Protein AF-A0A535EBJ2-F1 (afdb_monomer_lite)

Sequence (269 aa):
MTMRRLFMVAVAGLAVVAAAVIACGVVAPGSVPFAPGVAGGIAVRPGAPLPMLQDIDPEDLDPARDIPGVPPVALAPPGGAIVQSNGIRIPKPAMPTGPRRIGIQVGHWMTDQVPAELGKRITFQTGASWDGVDEVDVNMDVAERVKAQLTARGYIVDILPTTVPVGYIATGLDWDALGISRNMLAYFAFNWGRYQHAAAPHTPAAILEMGFLSNDYDRELMVDKADGVATAIVNGIQRFLDEVPRSKIFGEDLVVPQQRGFPSPSPRT

Radius of gyration: 24.17 Å; chains: 1; bounding box: 85×72×62 Å

Foldseek 3Di:
DDDDDDDDDDDDDDDDDDPPPPCPDDDDPDDQPFDPDDVFFTWHAFFAFDDQLADDDPVRDDCVQPPVVDALRQTAANQTWGQGPFFIKRAQDDQDDAAFEAEQEQPQFPQVVEDCLVPDPSVPCNQDDDPNDGSSVLSVVLLVLLCVVVVVVVHHYHYHYLFAAFNDAGDAFDDDPPPADPVNVVRPQPPSSGHRRHYHPLHDDDDDDQDDCVDPVSVCCSPVVSNVSSVVVNVVVVVRPVVDDSCNSRVGIDTRGRDDYDDPPDPDD

Secondary structure (DSSP, 8-state):
----------------------------TT-----PPBTTBEEE-TTSBPPP-SPPPTTT--TTTS-TTS----B--TT-EEEETTEEEEPPPPPPPS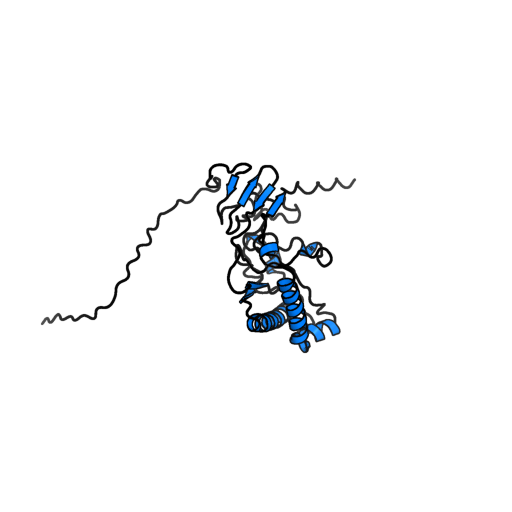SPEEEEEPTTTTGGG--GGG-SGGGG----EETTEEHHHHHHHHHHHHHHHHHHTT-EEEEE-SSPPTTB--------SSS--HHHHT-TTT-TTT-SSSB-TT----------TTSHHHHHHHHTTHHHHHHHHHHHHHHHHHHS-HHHHSSS-EEEEPPP-PPPPPP--

pLDDT: mean 72.11, std 23.24, range [22.05, 98.44]

Structure (mmCIF, N/CA/C/O backbone):
data_AF-A0A535EBJ2-F1
#
_entry.id   AF-A0A535EBJ2-F1
#
loop_
_atom_site.group_PDB
_atom_site.id
_atom_site.type_symbol
_atom_site.label_atom_id
_atom_site.label_alt_id
_atom_site.label_comp_id
_atom_site.label_asym_id
_atom_site.label_entity_id
_atom_site.label_seq_id
_atom_site.pdbx_PDB_ins_code
_atom_site.Cartn_x
_atom_site.Cartn_y
_atom_site.Cartn_z
_atom_site.occupancy
_atom_site.B_iso_or_equiv
_atom_site.auth_seq_id
_atom_site.auth_comp_id
_atom_site.auth_asym_id
_atom_site.auth_atom_id
_atom_site.pdbx_PDB_model_num
ATOM 1 N N . MET A 1 1 ? -63.752 -24.101 -30.985 1.00 37.31 1 MET A N 1
ATOM 2 C CA . MET A 1 1 ? -63.060 -25.387 -30.767 1.00 37.31 1 MET A CA 1
ATOM 3 C C . MET A 1 1 ? -61.632 -25.042 -30.338 1.00 37.31 1 MET A C 1
ATOM 5 O O . MET A 1 1 ? -60.732 -25.018 -31.153 1.00 37.31 1 MET A O 1
ATOM 9 N N . THR A 1 2 ? -61.407 -24.383 -29.201 1.00 37.12 2 THR A N 1
ATOM 10 C CA . THR A 1 2 ? -61.438 -24.904 -27.821 1.00 37.12 2 THR A CA 1
ATOM 11 C C . THR A 1 2 ? -60.650 -26.201 -27.669 1.00 37.12 2 THR A C 1
ATOM 13 O O . THR A 1 2 ? -61.204 -27.271 -27.875 1.00 37.12 2 THR A O 1
ATOM 16 N N . MET A 1 3 ? -59.397 -26.101 -27.226 1.00 34.81 3 MET A N 1
ATOM 17 C CA . MET A 1 3 ? -58.870 -27.027 -26.228 1.00 34.81 3 MET A CA 1
ATOM 18 C C . MET A 1 3 ? -57.734 -26.377 -25.440 1.00 34.81 3 MET A C 1
ATOM 20 O O . MET A 1 3 ? -56.869 -25.688 -25.969 1.00 34.81 3 MET A O 1
ATOM 24 N N . ARG A 1 4 ? -57.841 -26.547 -24.128 1.00 38.28 4 ARG A N 1
ATOM 25 C CA . ARG A 1 4 ? -57.071 -25.940 -23.049 1.00 38.28 4 ARG A CA 1
ATOM 26 C C . ARG A 1 4 ? -56.665 -27.118 -22.149 1.00 38.28 4 ARG A C 1
ATOM 28 O O . ARG A 1 4 ? -57.533 -27.942 -21.874 1.00 38.28 4 ARG A O 1
ATOM 35 N N . ARG A 1 5 ? -55.436 -27.069 -21.606 1.00 35.62 5 ARG A N 1
ATOM 36 C CA . ARG A 1 5 ? -54.890 -27.773 -20.408 1.0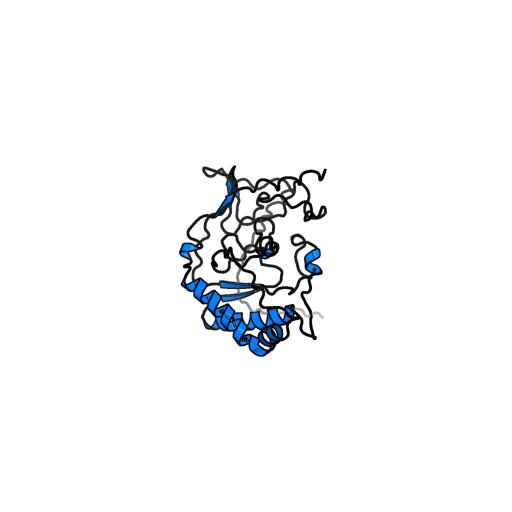0 35.62 5 ARG A CA 1
ATOM 37 C C . ARG A 1 5 ? -54.270 -29.178 -20.572 1.00 35.62 5 ARG A C 1
ATOM 39 O O . ARG A 1 5 ? -54.951 -30.090 -21.014 1.00 35.62 5 ARG A O 1
ATOM 46 N N . LEU A 1 6 ? -53.030 -29.357 -20.082 1.00 34.50 6 LEU A N 1
ATOM 47 C CA . LEU A 1 6 ? -52.595 -29.935 -18.774 1.00 34.50 6 LEU A CA 1
ATOM 48 C C . LEU A 1 6 ? -51.037 -29.854 -18.728 1.00 34.50 6 LEU A C 1
ATOM 50 O O . LEU A 1 6 ? -50.417 -30.193 -19.725 1.00 34.50 6 LEU A O 1
ATOM 54 N N . PHE A 1 7 ? -50.335 -29.181 -17.802 1.00 31.41 7 PHE A N 1
ATOM 55 C CA . PHE A 1 7 ? -49.966 -29.474 -16.394 1.00 31.41 7 PHE A CA 1
ATOM 56 C C . PHE A 1 7 ? -49.240 -30.808 -16.096 1.00 31.41 7 PHE A C 1
ATOM 58 O O . PHE A 1 7 ? -49.891 -31.842 -16.033 1.00 31.41 7 PHE A O 1
ATOM 65 N N . MET A 1 8 ? -47.933 -30.726 -15.775 1.00 27.39 8 MET A N 1
ATOM 66 C CA . MET A 1 8 ? -47.206 -31.444 -14.693 1.00 27.39 8 MET A CA 1
ATOM 67 C C . MET A 1 8 ? -45.753 -30.903 -14.632 1.00 27.39 8 MET A C 1
ATOM 69 O O . MET A 1 8 ? -45.041 -30.976 -15.622 1.00 27.39 8 MET A O 1
ATOM 73 N N . VAL A 1 9 ? -45.386 -30.050 -13.666 1.00 27.72 9 VAL A N 1
ATOM 74 C CA . VAL A 1 9 ? -44.796 -30.330 -12.333 1.00 27.72 9 VAL A CA 1
ATOM 75 C C . VAL A 1 9 ? -43.424 -31.021 -12.386 1.00 27.72 9 VAL A C 1
ATOM 77 O O . VAL A 1 9 ? -43.339 -32.227 -12.579 1.00 27.72 9 VAL A O 1
ATOM 80 N N . ALA A 1 10 ? -42.374 -30.256 -12.071 1.00 29.42 10 ALA A N 1
ATOM 81 C CA . ALA A 1 10 ? -41.184 -30.753 -11.386 1.00 29.42 10 ALA A CA 1
ATOM 82 C C . ALA A 1 10 ? -40.845 -29.787 -10.239 1.00 29.42 10 ALA A C 1
ATOM 84 O O . ALA A 1 10 ? -40.716 -28.578 -10.428 1.00 29.42 10 ALA A O 1
ATOM 85 N N . VAL A 1 11 ? -40.798 -30.362 -9.041 1.00 29.17 11 VAL A N 1
ATOM 86 C CA . VAL A 1 11 ? -40.538 -29.771 -7.727 1.00 29.17 11 VAL A CA 1
ATOM 87 C C . VAL A 1 11 ? -39.069 -30.003 -7.378 1.00 29.17 11 VAL A C 1
ATOM 89 O O . VAL A 1 11 ? -38.619 -31.134 -7.521 1.00 29.17 11 VAL A O 1
ATOM 92 N N . ALA A 1 12 ? -38.373 -28.970 -6.889 1.00 27.52 12 ALA A N 1
ATOM 93 C CA . ALA A 1 12 ? -37.274 -28.991 -5.898 1.00 27.52 12 ALA A CA 1
ATOM 94 C C . ALA A 1 12 ? -36.521 -27.647 -5.995 1.00 27.52 12 ALA A C 1
ATOM 96 O O . ALA A 1 12 ? -36.198 -27.220 -7.091 1.00 27.52 12 ALA A O 1
ATOM 97 N N . GLY A 1 13 ? -36.192 -26.895 -4.951 1.00 25.61 13 GLY A N 1
ATOM 98 C CA . GLY A 1 13 ? -36.335 -27.062 -3.517 1.00 25.61 13 GLY A CA 1
ATOM 99 C C . GLY A 1 13 ? -36.081 -25.706 -2.841 1.00 25.61 13 GLY A C 1
ATOM 100 O O . GLY A 1 13 ? -35.433 -24.817 -3.383 1.00 25.61 13 GLY A O 1
ATOM 101 N N . LEU A 1 14 ? -36.685 -25.575 -1.672 1.00 23.23 14 LEU A N 1
ATOM 102 C CA . LEU A 1 14 ? -36.799 -24.437 -0.768 1.00 23.23 14 LEU A CA 1
ATOM 103 C C . LEU A 1 14 ? -35.454 -23.895 -0.233 1.00 23.23 14 LEU A C 1
ATOM 105 O O . LEU A 1 14 ? -34.644 -24.674 0.254 1.00 23.23 14 LEU A O 1
ATOM 109 N N . ALA A 1 15 ? -35.312 -22.565 -0.162 1.00 23.91 15 ALA A N 1
ATOM 110 C CA . ALA A 1 15 ? -34.772 -21.876 1.018 1.00 23.91 15 ALA A CA 1
ATOM 111 C C . ALA A 1 15 ? -35.240 -20.411 1.038 1.00 23.91 15 ALA A C 1
ATOM 113 O O . ALA A 1 15 ? -34.751 -19.552 0.310 1.00 23.91 15 ALA A O 1
ATOM 114 N N . VAL A 1 16 ? -36.229 -20.149 1.889 1.00 23.89 16 VAL A N 1
ATOM 115 C CA . VAL A 1 16 ? -36.625 -18.814 2.336 1.00 23.89 16 VAL A CA 1
ATOM 116 C C . VAL A 1 16 ? -35.551 -18.301 3.291 1.00 23.89 16 VAL A C 1
ATOM 118 O O . VAL A 1 16 ? -35.319 -18.934 4.316 1.00 23.89 16 VAL A O 1
ATOM 121 N N . VAL A 1 17 ? -34.982 -17.126 3.023 1.00 23.64 17 VAL A N 1
ATOM 122 C CA . VAL A 1 17 ? -34.586 -16.198 4.090 1.00 23.64 17 VAL A CA 1
ATOM 123 C C . VAL A 1 17 ? -35.066 -14.810 3.698 1.00 23.64 17 VAL A C 1
ATOM 125 O O . VAL A 1 17 ? -34.545 -14.165 2.792 1.00 23.64 17 VAL A O 1
ATOM 128 N N . ALA A 1 18 ? -36.109 -14.380 4.400 1.00 24.23 18 ALA A N 1
ATOM 129 C CA . ALA A 1 18 ? -36.529 -13.000 4.468 1.00 24.23 18 ALA A CA 1
ATOM 130 C C . ALA A 1 18 ? -35.399 -12.178 5.105 1.00 24.23 18 ALA A C 1
ATOM 132 O O . ALA A 1 18 ? -35.121 -12.324 6.293 1.00 24.23 18 ALA A O 1
ATOM 133 N N . ALA A 1 19 ? -34.760 -11.304 4.332 1.00 24.19 19 ALA A N 1
ATOM 134 C CA . ALA A 1 19 ? -34.037 -10.182 4.906 1.00 24.19 19 ALA A CA 1
ATOM 135 C C . ALA A 1 19 ? -35.051 -9.052 5.085 1.00 24.19 19 ALA A C 1
ATOM 137 O O . ALA A 1 19 ? -35.431 -8.372 4.132 1.00 24.19 19 ALA A O 1
ATOM 138 N N . ALA A 1 20 ? -35.542 -8.909 6.314 1.00 22.05 20 ALA A N 1
ATOM 139 C CA . ALA A 1 20 ? -36.249 -7.719 6.741 1.00 22.05 20 ALA A CA 1
ATOM 140 C C . ALA A 1 20 ? -35.356 -6.507 6.447 1.00 22.05 20 ALA A C 1
ATOM 142 O O . ALA A 1 20 ? -34.334 -6.301 7.102 1.00 22.05 20 ALA A O 1
ATOM 143 N N . VAL A 1 21 ? -35.742 -5.713 5.449 1.00 24.09 21 VAL A N 1
ATOM 144 C CA . VAL A 1 21 ? -35.230 -4.358 5.272 1.00 24.09 21 VAL A CA 1
ATOM 145 C C . VAL A 1 21 ? -35.794 -3.551 6.434 1.00 24.09 21 VAL A C 1
ATOM 147 O O . VAL A 1 21 ? -36.864 -2.952 6.348 1.00 24.09 21 VAL A O 1
ATOM 150 N N . ILE A 1 22 ? -35.093 -3.579 7.566 1.00 25.58 22 ILE A N 1
ATOM 151 C CA . ILE A 1 22 ? -35.222 -2.517 8.551 1.00 25.58 22 ILE A CA 1
ATOM 152 C C . ILE A 1 22 ? -34.574 -1.313 7.882 1.00 25.58 22 ILE A C 1
ATOM 154 O O . ILE A 1 22 ? -33.351 -1.197 7.822 1.00 25.58 22 ILE A O 1
ATOM 158 N N . ALA A 1 23 ? -35.418 -0.449 7.324 1.00 29.58 23 ALA A N 1
ATOM 159 C CA . ALA A 1 23 ? -35.054 0.911 6.990 1.00 29.58 23 ALA A CA 1
ATOM 160 C C . ALA A 1 23 ? -34.563 1.592 8.278 1.00 29.58 23 ALA A C 1
ATOM 162 O O . ALA A 1 23 ? -35.349 2.142 9.047 1.00 29.58 23 ALA A O 1
ATOM 163 N N . CYS A 1 24 ? -33.263 1.498 8.556 1.00 26.42 24 CYS A N 1
ATOM 164 C CA . CYS A 1 24 ? -32.618 2.345 9.543 1.00 26.42 24 CYS A CA 1
ATOM 165 C C . CYS A 1 24 ? -32.369 3.679 8.840 1.00 26.42 24 CYS A C 1
ATOM 167 O O . CYS A 1 24 ? -31.698 3.727 7.811 1.00 26.42 24 CYS A O 1
ATOM 169 N N . GLY A 1 25 ? -33.047 4.713 9.335 1.00 26.23 25 GLY A N 1
ATOM 170 C CA . GLY A 1 25 ? -33.274 5.970 8.641 1.00 26.23 25 GLY A CA 1
ATOM 171 C C . GLY A 1 25 ? -32.019 6.654 8.113 1.00 26.23 25 GLY A C 1
ATOM 172 O O . GLY A 1 25 ? -30.930 6.549 8.671 1.00 26.23 25 GLY A O 1
ATOM 173 N N . VAL A 1 26 ? -32.234 7.418 7.046 1.00 27.11 26 VAL A N 1
ATOM 174 C CA . VAL A 1 26 ? -31.356 8.502 6.619 1.00 27.11 26 VAL A CA 1
ATOM 175 C C . VAL A 1 26 ? -31.152 9.416 7.829 1.00 27.11 26 VAL A C 1
ATOM 177 O O . VAL A 1 26 ? -32.050 10.166 8.209 1.00 27.11 26 VAL A O 1
ATOM 180 N N . VAL A 1 27 ? -30.000 9.301 8.487 1.00 30.30 27 VAL A N 1
ATOM 181 C CA . VAL A 1 27 ? -29.590 10.259 9.511 1.00 30.30 27 VAL A CA 1
ATOM 182 C C . VAL A 1 27 ? -29.099 11.483 8.754 1.00 30.30 27 VAL A C 1
ATOM 184 O O . VAL A 1 27 ? -28.178 11.394 7.943 1.00 30.30 27 VAL A O 1
ATOM 187 N N . ALA A 1 28 ? -29.767 12.613 8.976 1.00 28.62 28 ALA A N 1
ATOM 188 C CA . ALA A 1 28 ? -29.317 13.913 8.503 1.00 28.62 28 ALA A CA 1
ATOM 189 C C . ALA A 1 28 ? -27.832 14.132 8.868 1.00 28.62 28 ALA A C 1
ATOM 191 O O . ALA A 1 28 ? -27.388 13.651 9.916 1.00 28.62 28 ALA A O 1
ATOM 192 N N . PRO A 1 29 ? -27.052 14.863 8.055 1.00 30.84 29 PRO A N 1
ATOM 193 C CA . PRO A 1 29 ? -25.680 15.191 8.415 1.00 30.84 29 PRO A CA 1
ATOM 194 C C . PRO A 1 29 ? -25.713 16.022 9.704 1.00 30.84 29 PRO A C 1
ATOM 196 O O . PRO A 1 29 ? -26.223 17.140 9.709 1.00 30.84 29 PRO A O 1
ATOM 199 N N . GLY A 1 30 ? -25.249 15.451 10.820 1.00 33.59 30 GLY A N 1
ATOM 200 C CA . GLY A 1 30 ? -25.197 16.173 12.096 1.00 33.59 30 GLY A CA 1
ATOM 201 C C . GLY A 1 30 ? -25.300 15.357 13.385 1.00 33.59 30 GLY A C 1
ATOM 202 O O . GLY A 1 30 ? -25.076 15.929 14.448 1.00 33.59 30 GLY A O 1
ATOM 203 N N . SER A 1 31 ? -25.598 14.054 13.361 1.00 33.25 31 SER A N 1
ATOM 204 C CA . SER A 1 31 ? -25.654 13.269 14.606 1.00 33.25 31 SER A CA 1
ATOM 205 C C . SER A 1 31 ? -24.986 11.901 14.487 1.00 33.25 31 SER A C 1
ATOM 207 O O . SER A 1 31 ? -25.531 10.934 13.963 1.00 33.25 31 SER A O 1
ATOM 209 N N . VAL A 1 32 ? -23.771 11.817 15.030 1.00 40.28 32 VAL A N 1
ATOM 210 C CA . VAL A 1 32 ? -23.078 10.553 15.309 1.00 40.28 32 VAL A CA 1
ATOM 211 C C . VAL A 1 32 ? -23.943 9.750 16.296 1.00 40.28 32 VAL A C 1
ATOM 213 O O . VAL A 1 32 ? -24.282 10.289 17.351 1.00 40.28 32 VAL A O 1
ATOM 216 N N . PRO A 1 33 ? -24.345 8.497 16.014 1.00 37.91 33 PRO A N 1
ATOM 217 C CA . PRO A 1 33 ? -25.128 7.706 16.962 1.00 37.91 33 PRO A CA 1
ATOM 218 C C . PRO A 1 33 ? -24.304 7.414 18.229 1.00 37.91 33 PRO A C 1
ATOM 220 O O . PRO A 1 33 ? -23.363 6.622 18.206 1.00 37.91 33 PRO A O 1
ATOM 223 N N . PHE A 1 34 ? -24.658 8.083 19.329 1.00 41.44 34 PHE A N 1
ATOM 224 C CA . PHE A 1 34 ? -23.972 8.048 20.623 1.00 41.44 34 PHE A CA 1
ATOM 225 C C . PHE A 1 34 ? -24.125 6.692 21.339 1.00 41.44 34 PHE A C 1
ATOM 227 O O . PHE A 1 34 ? -25.228 6.161 21.467 1.00 41.44 34 PHE A O 1
ATOM 234 N N . ALA A 1 35 ? -23.021 6.153 21.862 1.00 43.50 35 ALA A N 1
ATOM 235 C CA . ALA A 1 35 ? -23.002 5.066 22.845 1.00 43.50 35 ALA A CA 1
ATOM 236 C C . ALA A 1 35 ? -22.611 5.623 24.234 1.00 43.50 35 ALA A C 1
ATOM 238 O O . ALA A 1 35 ? -21.897 6.629 24.291 1.00 43.50 35 ALA A O 1
ATOM 239 N N . PRO A 1 36 ? -23.066 5.019 25.353 1.00 41.53 36 PRO A N 1
ATOM 240 C CA . PRO A 1 36 ? -22.747 5.510 26.693 1.00 41.53 36 PRO A CA 1
ATOM 241 C C . PRO A 1 36 ? -21.233 5.495 26.946 1.00 41.53 36 PRO A C 1
ATOM 243 O O . PRO A 1 36 ? -20.531 4.582 26.511 1.00 41.53 36 PRO A O 1
ATOM 246 N N . GLY A 1 37 ? -20.744 6.542 27.618 1.00 42.19 37 GLY A N 1
ATOM 247 C CA . GLY A 1 37 ? -19.320 6.796 27.836 1.00 42.19 37 GLY A CA 1
ATOM 248 C C . GLY A 1 37 ? -18.616 5.631 28.527 1.00 42.19 37 GLY A C 1
ATOM 249 O O . GLY A 1 37 ? -19.024 5.186 29.599 1.00 42.19 37 GLY A O 1
ATOM 250 N N . VAL A 1 38 ? -17.538 5.157 27.909 1.00 50.44 38 VAL A N 1
ATOM 251 C CA . VAL A 1 38 ? -16.576 4.252 28.542 1.00 50.44 38 VAL A CA 1
ATOM 252 C C . VAL A 1 38 ? -15.695 5.129 29.433 1.00 50.44 38 VAL A C 1
ATOM 254 O O . VAL A 1 38 ? -15.414 6.273 29.071 1.00 50.44 38 VAL A O 1
ATOM 257 N N . ALA A 1 39 ? -15.271 4.654 30.606 1.00 47.44 39 ALA A N 1
ATOM 258 C CA . ALA A 1 39 ? -14.386 5.432 31.473 1.00 47.44 39 ALA A CA 1
ATOM 259 C C . ALA A 1 39 ? -13.178 5.965 30.667 1.00 47.44 39 ALA A C 1
ATOM 261 O O . ALA A 1 39 ? -12.358 5.189 30.184 1.00 47.44 39 ALA A O 1
ATOM 262 N N . GLY A 1 40 ? -13.110 7.290 30.481 1.00 65.69 40 GLY A N 1
ATOM 263 C CA . GLY A 1 40 ? -12.047 7.964 29.730 1.00 65.69 40 GLY A CA 1
ATOM 264 C C . GLY A 1 40 ? -12.349 8.361 28.275 1.00 65.69 40 GLY A C 1
ATOM 265 O O . GLY A 1 40 ? -11.435 8.879 27.638 1.00 65.69 40 GLY A O 1
ATOM 266 N N . GLY A 1 41 ? -13.558 8.173 27.725 1.00 78.50 41 GLY A N 1
ATOM 267 C CA . GLY A 1 41 ? -13.885 8.658 26.372 1.00 78.50 41 GLY A CA 1
ATOM 268 C C . GLY A 1 41 ? -15.245 8.227 25.799 1.00 78.50 41 GLY A C 1
ATOM 269 O O . GLY A 1 41 ? -16.030 7.526 26.436 1.00 78.50 41 GLY A O 1
ATOM 270 N N . ILE A 1 42 ? -15.527 8.655 24.567 1.00 84.00 42 ILE A N 1
ATOM 271 C CA . ILE A 1 42 ? -16.739 8.341 23.798 1.00 84.00 42 ILE A CA 1
ATOM 272 C C . ILE A 1 42 ? -16.433 7.201 22.823 1.00 84.00 42 ILE A C 1
ATOM 274 O O . ILE A 1 42 ? -15.542 7.324 21.984 1.00 84.00 42 ILE A O 1
ATOM 278 N N . ALA A 1 43 ? -17.181 6.100 22.908 1.00 88.06 43 ALA A N 1
ATOM 279 C CA . ALA A 1 43 ? -17.034 4.980 21.982 1.00 88.06 43 ALA A CA 1
ATOM 280 C C . ALA A 1 43 ? -17.651 5.297 20.610 1.00 88.06 43 ALA A C 1
ATOM 282 O O . ALA A 1 43 ? -18.809 5.706 20.513 1.00 88.06 43 ALA A O 1
ATOM 283 N N . VAL A 1 44 ? -16.887 5.039 19.551 1.00 86.88 44 VAL A N 1
ATOM 284 C CA . VAL A 1 44 ? -17.288 5.157 18.148 1.00 86.88 44 VAL A CA 1
ATOM 285 C C . VAL A 1 44 ? -17.332 3.757 17.548 1.00 86.88 44 VAL A C 1
ATOM 287 O O . VAL A 1 44 ? -16.373 2.986 17.639 1.00 86.88 44 VAL A O 1
ATOM 290 N N . ARG A 1 45 ? -18.477 3.405 16.962 1.00 88.75 45 ARG A N 1
ATOM 291 C CA . ARG A 1 45 ? -18.696 2.078 16.373 1.00 88.75 45 ARG A CA 1
ATOM 292 C C . ARG A 1 45 ? -17.843 1.895 15.111 1.00 88.75 45 ARG A C 1
ATOM 294 O O . ARG A 1 45 ? -17.607 2.885 14.423 1.00 88.75 45 ARG A O 1
ATOM 301 N N . PRO A 1 46 ? -17.435 0.660 14.767 1.00 87.00 46 PRO A N 1
ATOM 302 C CA . PRO A 1 46 ? -16.754 0.377 13.504 1.00 87.00 46 PRO A CA 1
ATOM 303 C C . PRO A 1 46 ? -17.494 0.982 12.306 1.00 87.00 46 PRO A C 1
ATOM 305 O O . PRO A 1 46 ? -18.722 0.904 12.236 1.00 87.00 46 PRO A O 1
ATOM 308 N N . GLY A 1 47 ? -16.758 1.597 11.382 1.00 83.38 47 GLY A N 1
ATOM 309 C CA . GLY A 1 47 ? -17.315 2.234 10.189 1.00 83.38 47 GLY A CA 1
ATOM 310 C C . GLY A 1 47 ? -18.045 3.558 10.437 1.00 83.38 47 GLY A C 1
ATOM 311 O O . GLY A 1 47 ? -18.510 4.164 9.477 1.00 83.38 47 GLY A O 1
ATOM 312 N N . ALA A 1 48 ? -18.168 4.028 11.684 1.00 85.69 48 ALA A N 1
ATOM 313 C CA . ALA A 1 48 ? -18.711 5.355 11.961 1.00 85.69 48 ALA A CA 1
ATOM 314 C C . ALA A 1 48 ? -17.631 6.438 11.768 1.00 85.69 48 ALA A C 1
ATOM 316 O O . ALA A 1 48 ? -16.452 6.159 12.004 1.00 85.69 48 ALA A O 1
ATOM 317 N N . PRO A 1 49 ? -18.009 7.666 11.370 1.00 82.38 49 PRO A N 1
ATOM 318 C CA . PRO A 1 49 ? -17.063 8.763 11.199 1.00 82.38 49 PRO A CA 1
ATOM 319 C C . PRO A 1 49 ? -16.255 9.052 12.466 1.00 82.38 49 PRO A C 1
ATOM 321 O O . PRO A 1 49 ? -16.809 9.116 13.568 1.00 82.38 49 PRO A O 1
ATOM 324 N N . LEU A 1 50 ? -14.954 9.267 12.297 1.00 77.81 50 LEU A N 1
ATOM 325 C CA . LEU A 1 50 ? -14.071 9.802 13.324 1.00 77.81 50 LEU A CA 1
ATOM 326 C C . LEU A 1 50 ? -14.028 11.332 13.238 1.00 77.81 50 LEU A C 1
ATOM 328 O O . LEU A 1 50 ? -14.147 11.897 12.148 1.00 77.81 50 LEU A O 1
ATOM 332 N N . PRO A 1 51 ? -13.842 12.028 14.374 1.00 71.38 51 PRO A N 1
ATOM 333 C CA . PRO A 1 51 ? -13.506 13.441 14.333 1.00 71.38 51 PRO A CA 1
ATOM 334 C C . PRO A 1 51 ? -12.146 13.624 13.655 1.00 71.38 51 PRO A C 1
ATOM 336 O O . PRO A 1 51 ? -11.265 12.769 13.774 1.00 71.38 51 PRO A O 1
ATOM 339 N N . MET A 1 52 ? -11.976 14.753 12.968 1.00 64.88 52 MET A N 1
ATOM 340 C CA . MET A 1 52 ? -10.728 15.078 12.282 1.00 64.88 52 MET A CA 1
ATOM 341 C C . MET A 1 52 ? -9.570 15.080 13.291 1.00 64.88 52 MET A C 1
ATOM 343 O O . MET A 1 52 ? -9.601 15.803 14.287 1.00 64.88 52 MET A O 1
ATOM 347 N N . LEU A 1 53 ? -8.585 14.212 13.059 1.00 60.03 53 LEU A N 1
ATOM 348 C CA . LEU A 1 53 ? -7.420 14.035 13.934 1.00 60.03 53 LEU A CA 1
ATOM 349 C C . LEU A 1 53 ? -6.282 15.014 13.626 1.00 60.03 53 LEU A C 1
ATOM 351 O O . LEU A 1 53 ? -5.416 15.231 14.476 1.00 60.03 53 LEU A O 1
ATOM 355 N N . GLN A 1 54 ? -6.278 15.557 12.408 1.00 60.38 54 GLN A N 1
ATOM 356 C CA . GLN A 1 54 ? -5.231 16.410 11.860 1.00 60.38 54 GLN A CA 1
ATOM 357 C C . GLN A 1 54 ? -5.875 17.635 11.217 1.00 60.38 54 GLN A C 1
ATOM 359 O O . GLN A 1 54 ? -6.798 17.488 10.414 1.00 60.38 54 GLN A O 1
ATOM 364 N N . ASP A 1 55 ? -5.377 18.826 11.545 1.00 55.66 55 ASP A N 1
ATOM 365 C CA . ASP A 1 55 ? -5.688 20.016 10.758 1.00 55.66 55 ASP A CA 1
ATOM 366 C C . ASP A 1 55 ? -5.119 19.836 9.347 1.00 55.66 55 ASP A C 1
ATOM 368 O O . ASP A 1 55 ? -4.001 19.346 9.166 1.00 55.66 55 ASP A O 1
ATOM 372 N N . ILE A 1 56 ? -5.912 20.189 8.341 1.00 59.06 56 ILE A N 1
ATOM 373 C CA . ILE A 1 56 ? -5.495 20.091 6.945 1.00 59.06 56 ILE A CA 1
ATOM 374 C C . ILE A 1 56 ? -4.549 21.260 6.665 1.00 59.06 56 ILE A C 1
ATOM 376 O O . ILE A 1 56 ? -4.872 22.400 7.008 1.00 59.06 56 ILE A O 1
ATOM 380 N N . ASP A 1 57 ? -3.390 20.980 6.060 1.00 55.22 57 ASP A N 1
ATOM 381 C CA . ASP A 1 57 ? -2.507 22.034 5.555 1.00 55.22 57 ASP A CA 1
ATOM 382 C C . ASP A 1 57 ? -3.326 22.956 4.632 1.00 55.22 57 ASP A C 1
ATOM 384 O O . ASP A 1 57 ? -3.989 22.450 3.722 1.00 55.22 57 ASP A O 1
ATOM 388 N N . PRO A 1 58 ? -3.331 24.283 4.846 1.00 57.47 58 PRO A N 1
ATOM 389 C CA . PRO A 1 58 ? -4.041 25.210 3.977 1.00 57.47 58 PRO A CA 1
ATOM 390 C C . PRO A 1 58 ? -3.720 25.063 2.484 1.00 57.47 58 PRO A C 1
ATOM 392 O O . PRO A 1 58 ? -4.577 25.376 1.660 1.00 57.47 58 PRO A O 1
ATOM 395 N N . GLU A 1 59 ? -2.525 24.583 2.128 1.00 54.94 59 GLU A N 1
ATOM 396 C CA . GLU A 1 59 ? -2.121 24.319 0.739 1.00 54.94 59 GLU A CA 1
ATOM 397 C C . GLU A 1 59 ? -2.758 23.039 0.159 1.00 54.94 59 GLU A C 1
ATOM 399 O O . GLU A 1 59 ? -2.942 22.937 -1.054 1.00 54.94 59 GLU A O 1
ATOM 404 N N . ASP A 1 60 ? -3.164 22.102 1.022 1.00 54.09 60 ASP A N 1
ATOM 405 C CA . ASP A 1 60 ? -3.838 20.842 0.678 1.00 54.09 60 ASP A CA 1
ATOM 406 C C . ASP A 1 60 ? -5.369 20.900 0.843 1.00 54.09 60 ASP A C 1
ATOM 408 O O . ASP A 1 60 ? -6.052 19.896 0.587 1.00 54.09 60 ASP A O 1
ATOM 412 N N . LEU A 1 61 ? -5.909 22.036 1.305 1.00 60.59 61 LEU A N 1
ATOM 413 C CA . LEU A 1 61 ? -7.347 22.277 1.411 1.00 60.59 61 LEU A CA 1
ATOM 414 C C . LEU A 1 61 ? -7.953 22.400 0.011 1.00 60.59 61 LEU A C 1
ATOM 416 O O . LEU A 1 61 ? -7.693 23.357 -0.716 1.00 60.59 61 LEU A O 1
ATOM 420 N N . ASP A 1 62 ? -8.835 21.469 -0.338 1.00 60.84 62 ASP A N 1
ATOM 421 C CA . ASP A 1 62 ? -9.742 21.620 -1.474 1.00 60.84 62 ASP A CA 1
ATOM 422 C C . ASP A 1 62 ? -11.106 22.094 -0.944 1.00 60.84 62 ASP A C 1
ATOM 424 O O . ASP A 1 62 ? -11.827 21.290 -0.358 1.00 60.84 62 ASP A O 1
ATOM 428 N N . PRO A 1 63 ? -11.522 23.357 -1.151 1.00 60.06 63 PRO A N 1
ATOM 429 C CA . PRO A 1 63 ? -12.781 23.885 -0.613 1.00 60.06 63 PRO A CA 1
ATOM 430 C C . PRO A 1 63 ? -14.040 23.142 -1.089 1.00 60.06 63 PRO A C 1
ATOM 432 O O . PRO A 1 63 ? -15.101 23.289 -0.483 1.00 60.06 63 PRO A O 1
ATOM 435 N N . ALA A 1 64 ? -13.949 22.365 -2.175 1.00 55.72 64 ALA A N 1
ATOM 436 C CA . ALA A 1 64 ? -15.042 21.533 -2.673 1.00 55.72 64 ALA A CA 1
ATOM 437 C C . ALA A 1 64 ? -15.135 20.163 -1.970 1.00 55.72 64 ALA A C 1
ATOM 439 O O . ALA A 1 64 ? -16.162 19.495 -2.088 1.00 55.72 64 ALA A O 1
ATOM 440 N N . ARG A 1 65 ? -14.082 19.745 -1.254 1.00 57.44 65 ARG A N 1
ATOM 441 C CA . ARG A 1 65 ? -13.954 18.451 -0.558 1.00 57.44 65 ARG A CA 1
ATOM 442 C C . ARG A 1 65 ? -13.825 18.619 0.959 1.00 57.44 65 ARG A C 1
ATOM 444 O O . ARG A 1 65 ? -14.487 17.922 1.719 1.00 57.44 65 ARG A O 1
ATOM 451 N N . ASP A 1 66 ? -12.985 19.552 1.379 1.00 61.19 66 ASP A N 1
ATOM 452 C CA . ASP A 1 66 ? -12.549 19.815 2.746 1.00 61.19 66 ASP A CA 1
ATOM 453 C C . ASP A 1 66 ? -13.362 20.987 3.326 1.00 61.19 66 ASP A C 1
ATOM 455 O O . ASP A 1 66 ? -12.847 22.075 3.592 1.00 61.19 66 ASP A O 1
ATOM 459 N N . ILE A 1 67 ? -14.680 20.791 3.453 1.00 54.72 67 ILE A N 1
ATOM 460 C CA . ILE A 1 67 ? -15.601 21.826 3.943 1.00 54.72 67 ILE A CA 1
ATOM 461 C C . ILE A 1 67 ? -15.318 22.072 5.437 1.00 54.72 67 ILE A C 1
ATOM 463 O O . ILE A 1 67 ? -15.425 21.138 6.232 1.00 54.72 67 ILE A O 1
ATOM 467 N N . PRO A 1 68 ? -15.027 23.313 5.875 1.00 43.97 68 PRO A N 1
ATOM 468 C CA . PRO A 1 68 ? -14.836 23.619 7.291 1.00 43.97 68 PRO A CA 1
ATOM 469 C C . PRO A 1 68 ? -16.037 23.162 8.136 1.00 43.97 68 PRO A C 1
ATOM 471 O O . PRO A 1 68 ? -17.161 23.617 7.931 1.00 43.97 68 PRO A O 1
ATOM 474 N N . GLY A 1 69 ? -15.807 22.241 9.077 1.00 46.06 69 GLY A N 1
ATOM 475 C CA . GLY A 1 69 ? -16.860 21.628 9.901 1.00 46.06 69 GLY A CA 1
ATOM 476 C C . GLY A 1 69 ? -17.439 20.307 9.366 1.00 46.06 69 GLY A C 1
ATOM 477 O O . GLY A 1 69 ? -18.215 19.669 10.075 1.00 46.06 69 GLY A O 1
ATOM 478 N N . VAL A 1 70 ? -17.030 19.857 8.175 1.00 47.19 70 VAL A N 1
ATOM 479 C CA . VAL A 1 70 ? -17.286 18.511 7.637 1.00 47.19 70 VAL A CA 1
ATOM 480 C C . VAL A 1 70 ? -15.926 17.832 7.423 1.00 47.19 70 VAL A C 1
ATOM 482 O O . VAL A 1 70 ? -15.213 18.175 6.483 1.00 47.19 70 VAL A O 1
ATOM 485 N N . PRO A 1 71 ? -15.515 16.906 8.305 1.00 48.75 71 PRO A N 1
ATOM 486 C CA . PRO A 1 71 ? -14.216 16.256 8.185 1.00 48.75 71 PRO A CA 1
ATOM 487 C C . PRO A 1 71 ? -14.110 15.439 6.890 1.00 48.75 71 PRO A C 1
ATOM 489 O O . PRO A 1 71 ? -15.126 14.891 6.445 1.00 48.75 71 PRO A O 1
ATOM 492 N N . PRO A 1 72 ? -12.897 15.233 6.342 1.00 59.09 72 PRO A N 1
ATOM 493 C CA . PRO A 1 72 ? -12.663 14.077 5.494 1.00 59.09 72 PRO A CA 1
ATOM 494 C C . PRO A 1 72 ? -13.053 12.855 6.339 1.00 59.09 72 PRO A C 1
ATOM 496 O O . PRO A 1 72 ? -12.680 12.746 7.509 1.00 59.09 72 PRO A O 1
ATOM 499 N N . VAL A 1 73 ? -13.964 12.029 5.819 1.00 67.56 73 VAL A N 1
ATOM 500 C CA . VAL A 1 73 ? -14.759 11.117 6.655 1.00 67.56 73 VAL A CA 1
ATOM 501 C C . VAL A 1 73 ? -13.947 9.862 6.975 1.00 67.56 73 VAL A C 1
ATOM 503 O O . VAL A 1 73 ? -14.340 8.768 6.589 1.00 67.56 73 VAL A O 1
ATOM 506 N N . ALA A 1 74 ? -12.805 10.001 7.654 1.00 78.38 74 ALA A N 1
ATOM 507 C CA . ALA A 1 74 ? -12.090 8.884 8.256 1.00 78.38 74 ALA A CA 1
ATOM 508 C C . ALA A 1 74 ? -13.082 8.034 9.053 1.00 78.38 74 ALA A C 1
ATOM 510 O O . ALA A 1 74 ? -13.927 8.560 9.783 1.00 78.38 74 ALA A O 1
ATOM 511 N N . LEU A 1 75 ? -13.011 6.717 8.890 1.00 84.50 75 LEU A N 1
ATOM 512 C CA . LEU A 1 75 ? -13.932 5.799 9.546 1.00 84.50 75 LEU A CA 1
ATOM 513 C C . LEU A 1 75 ? -13.223 5.082 10.681 1.00 84.50 75 LEU A C 1
ATOM 515 O O . LEU A 1 75 ? -12.051 4.721 10.579 1.00 84.50 75 LEU A O 1
ATOM 519 N N . ALA A 1 76 ? -13.957 4.834 11.761 1.00 86.25 76 ALA A N 1
ATOM 520 C CA . ALA A 1 76 ? -13.468 3.984 12.825 1.00 86.25 76 ALA A CA 1
ATOM 521 C C . ALA A 1 76 ? -13.129 2.601 12.237 1.00 86.25 76 ALA A C 1
ATOM 523 O O . ALA A 1 76 ? -13.949 2.036 11.501 1.00 86.25 76 ALA A O 1
ATOM 524 N N . PRO A 1 77 ? -11.948 2.041 12.545 1.00 84.38 77 PRO A N 1
ATOM 525 C CA . PRO A 1 77 ? -11.517 0.760 11.992 1.00 84.38 77 PRO A CA 1
ATOM 526 C C . PRO A 1 77 ? -12.435 -0.387 12.455 1.00 84.38 77 PRO A C 1
ATOM 528 O O . PRO A 1 77 ? -13.300 -0.179 13.310 1.00 84.38 77 PRO A O 1
ATOM 531 N N . PRO A 1 78 ? -12.253 -1.627 11.958 1.00 80.44 78 PRO A N 1
ATOM 532 C CA . PRO A 1 78 ? -13.095 -2.768 12.335 1.00 80.44 78 PRO A CA 1
ATOM 533 C C . PRO A 1 78 ? -13.224 -3.024 13.852 1.00 80.44 78 PRO A C 1
ATOM 535 O O . PRO A 1 78 ? -14.223 -3.587 14.289 1.00 80.44 78 PRO A O 1
ATOM 538 N N . GLY A 1 79 ? -12.248 -2.585 14.660 1.00 80.88 79 GLY A N 1
ATOM 539 C CA . GLY A 1 79 ? -12.282 -2.640 16.131 1.00 80.88 79 GLY A CA 1
ATOM 540 C C . GLY A 1 79 ? -12.998 -1.469 16.823 1.00 80.88 79 GLY A C 1
ATOM 541 O O . GLY A 1 79 ? -13.102 -1.453 18.047 1.00 80.88 79 GLY A O 1
ATOM 542 N N . GLY A 1 80 ? -13.500 -0.493 16.066 1.00 88.44 80 GLY A N 1
ATOM 543 C CA . GLY A 1 80 ? -14.052 0.757 16.580 1.00 88.44 80 GLY A CA 1
ATOM 544 C C . GLY A 1 80 ? -12.964 1.730 17.035 1.00 88.44 80 GLY A C 1
ATOM 545 O O . GLY A 1 80 ? -11.780 1.556 16.749 1.00 88.44 80 GLY A O 1
ATOM 546 N N . ALA A 1 81 ? -13.377 2.778 17.740 1.00 89.81 81 ALA A N 1
ATOM 547 C CA . ALA A 1 81 ? -12.474 3.752 18.343 1.00 89.81 81 ALA A CA 1
ATOM 548 C C . ALA A 1 81 ? -13.050 4.301 19.652 1.00 89.81 81 ALA A C 1
ATOM 550 O O . ALA A 1 81 ? -14.248 4.201 19.916 1.00 89.81 81 ALA A O 1
ATOM 551 N N . ILE A 1 82 ? -12.198 4.913 20.468 1.00 89.50 82 ILE A N 1
ATOM 552 C CA . ILE A 1 82 ? -12.584 5.644 21.673 1.00 89.50 82 ILE A CA 1
ATOM 553 C C . ILE A 1 82 ? -12.015 7.056 21.550 1.00 89.50 82 ILE A C 1
ATOM 555 O O . ILE A 1 82 ? -10.803 7.256 21.604 1.00 89.50 82 ILE A O 1
ATOM 559 N N . VAL A 1 83 ? -12.889 8.043 21.379 1.00 85.31 83 VAL A N 1
ATOM 560 C CA . VAL A 1 83 ? -12.517 9.460 21.322 1.00 85.31 83 VAL A CA 1
ATOM 561 C C . VAL A 1 83 ? -12.350 9.976 22.746 1.00 85.31 83 VAL A C 1
ATOM 563 O O . VAL A 1 83 ? -13.275 9.916 23.554 1.00 85.31 83 VAL A O 1
ATOM 566 N N . GLN A 1 84 ? -11.165 10.476 23.063 1.00 83.25 84 GLN A N 1
ATOM 567 C CA . GLN A 1 84 ? -10.791 10.999 24.374 1.00 83.25 84 GLN A CA 1
ATOM 568 C C . GLN A 1 84 ? -10.500 12.502 24.264 1.00 83.25 84 GLN A C 1
ATOM 570 O O . GLN A 1 84 ? -10.338 13.044 23.173 1.00 83.25 84 GLN A O 1
ATOM 575 N N . SER A 1 85 ? -10.408 13.198 25.398 1.00 75.56 85 SER A N 1
ATOM 576 C CA . SER A 1 85 ? -10.134 14.645 25.415 1.00 75.56 85 SER A CA 1
ATOM 577 C C . SER A 1 85 ? -8.758 15.027 24.854 1.00 75.56 85 SER A C 1
ATOM 579 O O . SER A 1 85 ? -8.547 16.179 24.489 1.00 75.56 85 SER A O 1
ATOM 581 N N . ASN A 1 86 ? -7.819 14.082 24.791 1.00 74.25 86 ASN A N 1
ATOM 582 C CA . ASN A 1 86 ? -6.442 14.286 24.343 1.00 74.25 86 ASN A CA 1
ATOM 583 C C . ASN A 1 86 ? -6.085 13.520 23.056 1.00 74.25 86 ASN A C 1
ATOM 585 O O . ASN A 1 86 ? -4.918 13.520 22.663 1.00 74.25 86 ASN A O 1
ATOM 589 N N . GLY A 1 87 ? -7.045 12.867 22.397 1.00 80.12 87 GLY A N 1
ATOM 590 C CA . GLY A 1 87 ? -6.765 12.058 21.213 1.00 80.12 87 GLY A CA 1
ATOM 591 C C . GLY A 1 87 ? -7.810 10.990 20.928 1.00 80.12 87 GLY A C 1
ATOM 592 O O . GLY A 1 87 ? -8.893 10.977 21.508 1.00 80.12 87 GLY A O 1
ATOM 593 N N . ILE A 1 88 ? -7.469 10.068 20.035 1.00 85.94 88 ILE A N 1
ATOM 594 C CA . ILE A 1 88 ? -8.270 8.884 19.735 1.00 85.94 88 ILE A CA 1
ATOM 595 C C . ILE A 1 88 ? -7.471 7.647 20.122 1.00 85.94 88 ILE A C 1
ATOM 597 O O . ILE A 1 88 ? -6.329 7.460 19.706 1.00 85.94 88 ILE A O 1
ATOM 601 N N . ARG A 1 89 ? -8.094 6.780 20.911 1.00 89.31 89 ARG A N 1
ATOM 602 C CA . ARG A 1 89 ? -7.602 5.437 21.185 1.00 89.31 89 ARG A CA 1
ATOM 603 C C . ARG A 1 89 ? -8.244 4.468 20.202 1.00 89.31 89 ARG A C 1
ATOM 605 O O . ARG A 1 89 ? -9.469 4.387 20.125 1.00 89.31 89 ARG A O 1
ATOM 612 N N . ILE A 1 90 ? -7.425 3.717 19.482 1.00 89.06 90 ILE A N 1
ATOM 613 C CA . ILE A 1 90 ? -7.855 2.613 18.631 1.00 89.06 90 ILE A CA 1
ATOM 614 C C . ILE A 1 90 ? -7.631 1.317 19.412 1.00 89.06 90 ILE A C 1
ATOM 616 O O . ILE A 1 90 ? -6.473 0.971 19.670 1.00 89.06 90 ILE A O 1
ATOM 620 N N . PRO A 1 91 ? -8.704 0.609 19.808 1.00 88.38 91 PRO A N 1
ATOM 621 C CA . PRO A 1 91 ? -8.582 -0.679 20.469 1.00 88.38 91 PRO A CA 1
ATOM 622 C C . PRO A 1 91 ? -7.763 -1.644 19.621 1.00 88.38 91 PRO A C 1
ATOM 624 O O . PRO A 1 91 ? -7.895 -1.666 18.393 1.00 88.38 91 PRO A O 1
ATOM 627 N N . LYS A 1 92 ? -6.941 -2.469 20.267 1.00 86.31 92 LYS A N 1
ATOM 628 C CA . LYS A 1 92 ? -6.247 -3.543 19.561 1.00 86.31 92 LYS A CA 1
ATOM 629 C C . LYS A 1 92 ? -7.239 -4.435 18.807 1.00 86.31 92 LYS A C 1
ATOM 631 O O . LYS A 1 92 ? -8.296 -4.776 19.352 1.00 86.31 92 LYS A O 1
ATOM 636 N N . PRO A 1 93 ? -6.933 -4.831 17.564 1.00 79.00 93 PRO A N 1
ATOM 637 C CA . PRO A 1 93 ? -7.829 -5.681 16.804 1.00 79.00 93 PRO A CA 1
ATOM 638 C C . PRO A 1 93 ? -7.839 -7.099 17.380 1.00 79.00 93 PRO A C 1
ATOM 640 O O . PRO A 1 93 ? -6.916 -7.530 18.077 1.00 79.00 93 PRO A O 1
ATOM 643 N N . ALA A 1 94 ? -8.868 -7.870 17.028 1.00 78.06 94 ALA A N 1
ATOM 644 C CA . ALA A 1 94 ? -8.802 -9.312 17.202 1.00 78.06 94 ALA A CA 1
ATOM 645 C C . ALA A 1 94 ? -7.614 -9.851 16.390 1.00 78.06 94 ALA A C 1
ATOM 647 O O . ALA A 1 94 ? -7.523 -9.613 15.185 1.00 78.06 94 ALA A O 1
ATOM 648 N N . MET A 1 95 ? -6.704 -10.562 17.058 1.00 76.88 95 MET A N 1
ATOM 649 C CA . MET A 1 95 ? -5.528 -11.162 16.428 1.00 76.88 95 MET A CA 1
ATOM 650 C C . MET A 1 95 ? -5.954 -12.035 15.236 1.00 76.88 95 MET A C 1
ATOM 652 O O . MET A 1 95 ? -6.675 -13.017 15.443 1.00 76.88 95 MET A O 1
ATOM 656 N N . PRO A 1 96 ? -5.502 -11.733 14.004 1.00 72.88 96 PRO A N 1
ATOM 657 C CA . PRO A 1 96 ? -5.821 -12.563 12.853 1.00 72.88 96 PRO A CA 1
ATOM 658 C C . PRO A 1 96 ? -5.311 -13.994 13.059 1.00 72.88 96 PRO A C 1
ATOM 660 O O . PRO A 1 96 ? -4.171 -14.201 13.491 1.00 72.88 96 PRO A O 1
ATOM 663 N N . THR A 1 97 ? -6.136 -14.985 12.725 1.00 78.56 97 THR A N 1
ATOM 664 C CA . THR A 1 97 ? -5.770 -16.410 12.696 1.00 78.56 97 THR A CA 1
ATOM 665 C C . THR A 1 97 ? -5.477 -16.856 11.258 1.00 78.56 97 THR A C 1
ATOM 667 O O . THR A 1 97 ? -5.831 -16.172 10.300 1.00 78.56 97 THR A O 1
ATOM 670 N N . GLY A 1 98 ? -4.768 -17.976 11.085 1.00 84.69 98 GLY A N 1
ATOM 671 C CA . GLY A 1 98 ? -4.400 -18.488 9.757 1.00 84.69 98 GLY A CA 1
ATOM 672 C C . GLY A 1 98 ? -3.212 -17.762 9.100 1.00 84.69 98 GLY A C 1
ATOM 673 O O . GLY A 1 98 ? -2.479 -17.047 9.797 1.00 84.69 98 GLY A O 1
ATOM 674 N N . PRO A 1 99 ? -2.989 -17.958 7.784 1.00 85.75 99 PRO A N 1
ATOM 675 C CA . PRO A 1 99 ? -1.887 -17.353 7.027 1.00 85.75 99 PRO A CA 1
ATOM 676 C C . PRO A 1 99 ? -1.791 -15.830 7.168 1.00 85.75 99 PRO A C 1
ATOM 678 O O . PRO A 1 99 ? -2.798 -15.154 7.381 1.00 85.75 99 PRO A O 1
ATOM 681 N N . ARG A 1 100 ? -0.584 -15.249 7.073 1.00 86.12 100 ARG A N 1
ATOM 682 C CA . ARG A 1 100 ? -0.446 -13.777 7.044 1.00 86.12 100 ARG A CA 1
ATOM 683 C C . ARG A 1 100 ? -0.895 -13.258 5.674 1.00 86.12 100 ARG A C 1
ATOM 685 O O . 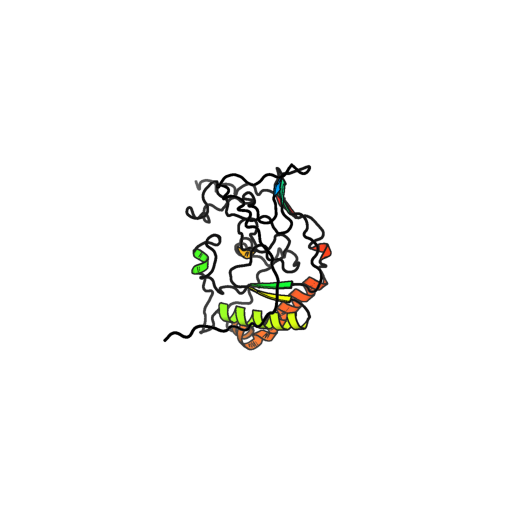ARG A 1 100 ? -0.518 -13.830 4.655 1.00 86.12 100 ARG A O 1
ATOM 692 N N . ARG A 1 101 ? -1.703 -12.194 5.681 1.00 88.06 101 ARG A N 1
ATOM 693 C CA . ARG A 1 101 ? -2.163 -11.477 4.487 1.00 88.06 101 ARG A CA 1
ATOM 694 C C . ARG A 1 101 ? -1.291 -10.250 4.252 1.00 88.06 101 ARG A C 1
ATOM 696 O O . ARG A 1 101 ? -1.139 -9.489 5.200 1.00 88.06 101 ARG A O 1
ATOM 703 N N . ILE A 1 102 ? -0.771 -10.077 3.040 1.00 91.38 102 ILE A N 1
ATOM 704 C CA . ILE A 1 102 ? 0.090 -8.975 2.583 1.00 91.38 102 ILE A CA 1
ATOM 705 C C . ILE A 1 102 ? -0.628 -8.251 1.439 1.00 91.38 102 ILE A C 1
ATOM 707 O O . ILE A 1 102 ? -1.107 -8.907 0.516 1.00 91.38 102 ILE A O 1
ATOM 711 N N . GLY A 1 103 ? -0.685 -6.922 1.486 1.00 91.38 103 GLY A N 1
ATOM 712 C CA . GLY A 1 103 ? -1.139 -6.107 0.361 1.00 91.38 103 GLY A CA 1
ATOM 713 C C . GLY A 1 103 ? 0.043 -5.439 -0.313 1.00 91.38 103 GLY A C 1
ATOM 714 O O . GLY A 1 103 ? 0.886 -4.863 0.370 1.00 91.38 103 GLY A O 1
ATOM 715 N N . ILE A 1 104 ? 0.096 -5.519 -1.636 1.00 92.62 104 ILE A N 1
ATOM 716 C CA . ILE A 1 104 ? 1.092 -4.843 -2.464 1.00 92.62 104 ILE A CA 1
ATOM 717 C C . ILE A 1 104 ? 0.340 -3.823 -3.301 1.00 92.62 104 ILE A C 1
ATOM 719 O O . ILE A 1 104 ? -0.367 -4.186 -4.239 1.00 92.62 104 ILE A O 1
ATOM 723 N N . GLN A 1 105 ? 0.450 -2.555 -2.927 1.00 92.75 105 GLN A N 1
ATOM 724 C CA . GLN A 1 105 ? -0.106 -1.474 -3.724 1.00 92.75 105 GLN A CA 1
ATOM 725 C C . GLN A 1 105 ? 0.837 -1.144 -4.879 1.00 92.75 105 GLN A C 1
ATOM 727 O O . GLN A 1 105 ? 2.003 -0.831 -4.652 1.00 92.75 105 GLN A O 1
ATOM 732 N N . VAL A 1 106 ? 0.320 -1.203 -6.105 1.00 91.56 106 VAL A N 1
ATOM 733 C CA . VAL A 1 106 ? 1.067 -0.832 -7.312 1.00 91.56 106 VAL A CA 1
ATOM 734 C C . VAL A 1 106 ? 0.912 0.668 -7.530 1.00 91.56 106 VAL A C 1
ATOM 736 O O . VAL A 1 106 ? -0.202 1.162 -7.728 1.00 91.56 106 VAL A O 1
ATOM 739 N N . GLY A 1 107 ? 2.031 1.393 -7.483 1.00 89.50 107 GLY A N 1
ATOM 740 C CA . GLY A 1 107 ? 2.062 2.828 -7.757 1.00 89.50 107 GLY A CA 1
ATOM 741 C C . GLY A 1 107 ? 1.512 3.139 -9.149 1.00 89.50 107 GLY A C 1
ATOM 742 O O . GLY A 1 107 ? 1.766 2.399 -10.097 1.00 89.50 107 GLY A O 1
ATOM 743 N N . HIS A 1 108 ? 0.742 4.224 -9.258 1.00 90.56 108 HIS A N 1
ATOM 744 C CA . HIS A 1 108 ? 0.165 4.746 -10.507 1.00 90.56 108 HIS A CA 1
ATOM 745 C C . HIS A 1 108 ? -0.897 3.871 -11.194 1.00 90.56 108 HIS A C 1
ATOM 747 O O . HIS A 1 108 ? -1.544 4.317 -12.144 1.00 90.56 108 HIS A O 1
ATOM 753 N N . TRP A 1 109 ? -1.167 2.667 -10.688 1.00 91.31 109 TRP A N 1
ATOM 754 C CA . TRP A 1 109 ? -2.178 1.785 -11.258 1.00 91.31 109 TRP A CA 1
ATOM 755 C C . TRP A 1 109 ? -3.601 2.239 -10.896 1.00 91.31 109 TRP A C 1
ATOM 757 O O . TRP A 1 109 ? -3.926 2.410 -9.718 1.00 91.31 109 TRP A O 1
ATOM 767 N N . MET A 1 110 ? -4.459 2.404 -11.910 1.00 87.38 110 MET A N 1
ATOM 768 C CA . MET A 1 110 ? -5.870 2.821 -11.785 1.00 87.38 110 MET A CA 1
ATOM 769 C C . MET A 1 110 ? -6.073 4.160 -11.053 1.00 87.38 110 MET A C 1
ATOM 771 O O . MET A 1 110 ? -6.981 4.315 -10.234 1.00 87.38 110 MET A O 1
ATOM 775 N N . THR A 1 111 ? -5.218 5.144 -11.329 1.00 87.88 111 THR A N 1
ATOM 776 C CA . THR A 1 111 ? -5.328 6.498 -10.759 1.00 87.88 111 THR A CA 1
ATOM 777 C C . THR A 1 111 ? -6.593 7.240 -11.190 1.00 87.88 111 THR A C 1
ATOM 779 O O . THR A 1 111 ? -7.028 8.149 -10.492 1.00 87.88 111 THR A O 1
ATOM 782 N N . ASP A 1 112 ? -7.220 6.842 -12.293 1.00 85.62 112 ASP A N 1
ATOM 783 C CA . ASP A 1 112 ? -8.495 7.357 -12.798 1.00 85.62 112 ASP A CA 1
ATOM 784 C C . ASP A 1 112 ? -9.718 6.851 -12.012 1.00 85.62 112 ASP A C 1
ATOM 786 O O . ASP A 1 112 ? -10.793 7.444 -12.087 1.00 85.62 112 ASP A O 1
ATOM 790 N N . GLN A 1 113 ? -9.552 5.782 -11.228 1.00 85.56 113 GLN A N 1
ATOM 791 C CA . GLN A 1 113 ? -10.609 5.150 -10.428 1.00 85.56 113 GLN A CA 1
ATOM 792 C C . GLN A 1 113 ? -10.535 5.522 -8.943 1.00 85.56 113 GLN A C 1
ATOM 794 O O . GLN A 1 113 ? -11.225 4.923 -8.112 1.00 85.56 113 GLN A O 1
ATOM 799 N N . VAL A 1 114 ? -9.688 6.488 -8.579 1.00 83.00 114 VAL A N 1
ATOM 800 C CA . VAL A 1 114 ? -9.556 6.905 -7.182 1.00 83.00 114 VAL A CA 1
ATOM 801 C C . VAL A 1 114 ? -10.823 7.608 -6.700 1.00 83.00 114 VAL A C 1
ATOM 803 O O . VAL A 1 114 ? -11.417 8.407 -7.432 1.00 83.00 114 VAL A O 1
ATOM 806 N N . PRO A 1 115 ? -11.262 7.332 -5.463 1.00 81.81 115 PRO A N 1
ATOM 807 C CA . PRO A 1 115 ? -12.443 7.966 -4.920 1.00 81.81 115 PRO A CA 1
ATOM 808 C C . PRO A 1 115 ? -12.171 9.452 -4.652 1.00 81.81 115 PRO A C 1
ATOM 810 O O . PRO A 1 115 ? -11.031 9.884 -4.449 1.00 81.81 115 PRO A O 1
ATOM 813 N N . ALA A 1 116 ? -13.239 10.252 -4.678 1.00 77.50 116 ALA A N 1
ATOM 814 C CA . ALA A 1 116 ? -13.143 11.709 -4.673 1.00 77.50 116 ALA A CA 1
ATOM 815 C C . ALA A 1 116 ? -12.400 12.265 -3.447 1.00 77.50 116 ALA A C 1
ATOM 817 O O . ALA A 1 116 ? -11.758 13.313 -3.552 1.00 77.50 116 ALA A O 1
ATOM 818 N N . GLU A 1 117 ? -12.430 11.575 -2.299 1.00 72.81 117 GLU A N 1
ATOM 819 C CA . GLU A 1 117 ? -11.720 12.037 -1.109 1.00 72.81 117 GLU A CA 1
ATOM 820 C C . GLU A 1 117 ? -10.196 12.071 -1.283 1.00 72.81 117 GLU A C 1
ATOM 822 O O . GLU A 1 117 ? -9.544 12.913 -0.669 1.00 72.81 117 GLU A O 1
ATOM 827 N N . LEU A 1 118 ? -9.612 11.253 -2.167 1.00 75.62 118 LEU A N 1
ATOM 828 C CA . LEU A 1 118 ? -8.165 11.281 -2.424 1.00 75.62 118 LEU A CA 1
ATOM 829 C C . LEU A 1 118 ? -7.745 12.481 -3.296 1.00 75.62 118 LEU A C 1
ATOM 831 O O . LEU A 1 118 ? -6.558 12.766 -3.459 1.00 75.62 118 LEU A O 1
ATOM 835 N N . GLY A 1 119 ? -8.722 13.252 -3.780 1.00 71.56 119 GLY A N 1
ATOM 836 C CA . GLY A 1 119 ? -8.520 14.478 -4.538 1.00 71.56 119 GLY A CA 1
ATOM 837 C C . GLY A 1 119 ? -8.229 14.232 -6.015 1.00 71.56 119 GLY A C 1
ATOM 838 O O . GLY A 1 119 ? -7.893 13.137 -6.459 1.00 71.56 119 GLY A O 1
ATOM 839 N N . LYS A 1 120 ? -8.343 15.298 -6.811 1.00 72.38 120 LYS A N 1
ATOM 840 C CA . LYS A 1 120 ? -8.204 15.207 -8.273 1.00 72.38 120 LYS A CA 1
ATOM 841 C C . LYS A 1 120 ? -6.753 15.101 -8.735 1.00 72.38 120 LYS A C 1
ATOM 843 O O . LYS A 1 120 ? -6.509 14.593 -9.822 1.00 72.38 120 LYS A O 1
ATOM 848 N N . ARG A 1 121 ? -5.781 15.545 -7.928 1.00 77.38 121 ARG A N 1
ATOM 849 C CA . ARG A 1 121 ? -4.358 15.558 -8.317 1.00 77.38 121 ARG A CA 1
ATOM 850 C C . ARG A 1 121 ? -3.855 14.165 -8.694 1.00 77.38 121 ARG A C 1
ATOM 852 O O . ARG A 1 121 ? -3.145 14.039 -9.685 1.00 77.38 121 ARG A O 1
ATOM 859 N N . ILE A 1 122 ? -4.257 13.140 -7.938 1.00 78.81 122 ILE A N 1
ATOM 860 C CA . ILE A 1 122 ? -3.816 11.751 -8.132 1.00 78.81 122 ILE A CA 1
ATOM 861 C C . ILE A 1 122 ? -4.216 11.216 -9.510 1.00 78.81 122 ILE A C 1
ATOM 863 O O . ILE A 1 122 ? -3.413 10.525 -10.125 1.00 78.81 122 ILE A O 1
ATOM 867 N N . THR A 1 123 ? -5.377 11.615 -10.041 1.00 80.88 123 THR A N 1
ATOM 868 C CA . THR A 1 123 ? -5.847 11.192 -11.377 1.00 80.88 123 THR A CA 1
ATOM 869 C C . THR A 1 123 ? -4.913 11.604 -12.522 1.00 80.88 123 THR A C 1
ATOM 871 O O . THR A 1 123 ? -4.984 11.038 -13.606 1.00 80.88 123 THR A O 1
ATOM 874 N N . PHE A 1 124 ? -4.003 12.556 -12.279 1.00 80.62 124 PHE A N 1
ATOM 875 C CA . PHE A 1 124 ? -2.998 13.016 -13.241 1.00 80.62 124 PHE A CA 1
ATOM 876 C C . PHE A 1 124 ? -1.575 12.532 -12.914 1.00 80.62 124 PHE A C 1
ATOM 878 O O . PHE A 1 124 ? -0.625 12.925 -13.586 1.00 80.62 124 PHE A O 1
ATOM 885 N N . GLN A 1 125 ? -1.383 11.737 -11.857 1.00 82.06 125 GLN A N 1
ATOM 886 C CA . GLN A 1 125 ? -0.078 11.188 -11.477 1.00 82.06 125 GLN A CA 1
ATOM 887 C C . GLN A 1 125 ? 0.109 9.826 -12.153 1.00 82.06 125 GLN A C 1
ATOM 889 O O . GLN A 1 125 ? -0.080 8.791 -11.524 1.00 82.06 125 GLN A O 1
ATOM 894 N N . THR A 1 126 ? 0.459 9.818 -13.437 1.00 84.00 126 THR A N 1
ATOM 895 C CA . THR A 1 126 ? 0.589 8.585 -14.241 1.00 84.00 126 THR A CA 1
ATOM 896 C C . THR A 1 126 ? 1.894 7.817 -14.016 1.00 84.00 126 THR A C 1
ATOM 898 O O . THR A 1 126 ? 2.051 6.736 -14.567 1.00 84.00 126 THR A O 1
ATOM 901 N N . GLY A 1 127 ? 2.810 8.361 -13.212 1.00 87.81 127 GLY A N 1
ATOM 902 C CA . GLY A 1 127 ? 4.146 7.801 -13.000 1.00 87.81 127 GLY A CA 1
ATOM 903 C C . GLY A 1 127 ? 5.158 8.305 -14.023 1.00 87.81 127 GLY A C 1
ATOM 904 O O . GLY A 1 127 ? 4.823 9.079 -14.928 1.00 87.81 127 GLY A O 1
ATOM 905 N N . ALA A 1 128 ? 6.413 7.910 -13.840 1.00 90.75 128 ALA A N 1
ATOM 906 C CA . ALA A 1 128 ? 7.489 8.200 -14.774 1.00 90.75 128 ALA A CA 1
ATOM 907 C C . ALA A 1 128 ? 7.412 7.309 -16.028 1.00 90.75 128 ALA A C 1
ATOM 909 O O . ALA A 1 128 ? 6.945 6.174 -15.988 1.00 90.75 128 ALA A O 1
ATOM 910 N N . SER A 1 129 ? 7.915 7.835 -17.143 1.00 94.44 129 SER A N 1
ATOM 911 C CA . SER A 1 129 ? 8.125 7.086 -18.381 1.00 94.44 129 SER A CA 1
ATOM 912 C C . SER A 1 129 ? 9.489 7.458 -18.943 1.00 94.44 129 SER A C 1
ATOM 914 O O . SER A 1 129 ? 9.838 8.644 -19.009 1.00 94.44 129 SER A O 1
ATOM 916 N N . TRP A 1 130 ? 10.288 6.457 -19.296 1.00 94.31 130 TRP A N 1
ATOM 917 C CA . TRP A 1 130 ? 11.622 6.657 -19.851 1.00 94.31 130 TRP A CA 1
ATOM 918 C C . TRP A 1 130 ? 11.980 5.528 -20.811 1.00 94.31 130 TRP A C 1
ATOM 920 O O . TRP A 1 130 ? 11.841 4.360 -20.467 1.00 94.31 130 TRP A O 1
ATOM 930 N N . ASP A 1 131 ? 12.478 5.875 -22.001 1.00 92.88 131 ASP A N 1
ATOM 931 C CA . ASP A 1 131 ? 12.970 4.901 -22.993 1.00 92.88 131 ASP A CA 1
ATOM 932 C C . ASP A 1 131 ? 11.940 3.807 -23.356 1.00 92.88 131 ASP A C 1
ATOM 934 O O . ASP A 1 131 ? 12.269 2.641 -23.550 1.00 92.88 131 ASP A O 1
ATOM 938 N N . GLY A 1 132 ? 10.656 4.185 -23.403 1.00 93.88 132 GLY A N 1
ATOM 939 C CA . GLY A 1 132 ? 9.546 3.266 -23.684 1.00 93.88 132 GLY A CA 1
ATOM 940 C C . GLY A 1 132 ? 9.164 2.340 -22.524 1.00 93.88 132 GLY A C 1
ATOM 941 O O . GLY A 1 132 ? 8.355 1.440 -22.726 1.00 93.88 132 GLY A O 1
ATOM 942 N N . VAL A 1 133 ? 9.732 2.551 -21.334 1.00 95.00 133 VAL A N 1
ATOM 943 C CA . VAL A 1 133 ? 9.396 1.838 -20.099 1.00 95.00 133 VAL A CA 1
ATOM 944 C C . VAL A 1 133 ? 8.572 2.750 -19.199 1.00 95.00 133 VAL A C 1
ATOM 946 O O . VAL A 1 133 ? 9.031 3.829 -18.813 1.00 95.00 133 VAL A O 1
ATOM 949 N N . ASP A 1 134 ? 7.380 2.286 -18.834 1.00 96.00 134 ASP A N 1
ATOM 950 C CA . ASP A 1 134 ? 6.480 2.985 -17.924 1.00 96.00 134 ASP A CA 1
ATOM 951 C C . ASP A 1 134 ? 6.608 2.432 -16.500 1.00 96.00 134 ASP A C 1
ATOM 953 O O . ASP A 1 134 ? 6.658 1.222 -16.269 1.00 96.00 134 ASP A O 1
ATOM 957 N N . GLU A 1 135 ? 6.640 3.330 -15.517 1.00 93.88 135 GLU A N 1
ATOM 958 C CA . GLU A 1 135 ? 6.805 2.976 -14.105 1.00 93.88 135 GLU A CA 1
ATOM 959 C C . GLU A 1 135 ? 5.704 2.035 -13.605 1.00 93.88 135 GLU A C 1
ATOM 961 O O . GLU A 1 135 ? 5.979 1.088 -12.873 1.00 93.88 135 GLU A O 1
ATOM 966 N N . VAL A 1 136 ? 4.459 2.264 -14.030 1.00 93.69 136 VAL A N 1
ATOM 967 C CA . VAL A 1 136 ? 3.314 1.432 -13.636 1.00 93.69 136 VAL A CA 1
ATOM 968 C C . VAL A 1 136 ? 3.471 -0.021 -14.095 1.00 93.69 136 VAL A C 1
ATOM 970 O O . VAL A 1 136 ? 3.113 -0.931 -13.345 1.00 93.69 136 VAL A O 1
ATOM 973 N N . ASP A 1 137 ? 4.058 -0.247 -15.272 1.00 96.56 137 ASP A N 1
ATOM 974 C CA . ASP A 1 137 ? 4.272 -1.587 -15.820 1.00 96.56 137 ASP A CA 1
ATOM 975 C C . ASP A 1 137 ? 5.404 -2.306 -15.080 1.00 96.56 137 ASP A C 1
ATOM 977 O O . ASP A 1 137 ? 5.262 -3.474 -14.714 1.00 96.56 137 ASP A O 1
ATOM 981 N N . VAL A 1 138 ? 6.491 -1.591 -14.768 1.00 97.12 138 VAL A N 1
ATOM 982 C CA . VAL A 1 138 ? 7.590 -2.113 -13.938 1.00 97.12 138 VAL A CA 1
ATOM 983 C C . VAL A 1 138 ? 7.093 -2.467 -12.536 1.00 97.12 138 VAL A C 1
ATOM 985 O O . VAL A 1 138 ? 7.360 -3.561 -12.032 1.00 97.12 138 VAL A O 1
ATOM 988 N N . ASN A 1 139 ? 6.325 -1.571 -11.911 1.00 96.44 139 ASN A N 1
ATOM 989 C CA . ASN A 1 139 ? 5.742 -1.798 -10.593 1.00 96.44 139 ASN A CA 1
ATOM 990 C C . ASN A 1 139 ? 4.809 -3.018 -10.600 1.00 96.44 139 ASN A C 1
ATOM 992 O O . ASN A 1 139 ? 4.833 -3.810 -9.655 1.00 96.44 139 ASN A O 1
ATOM 996 N N . MET A 1 140 ? 4.001 -3.186 -11.653 1.00 96.56 140 MET A N 1
ATOM 997 C CA . MET A 1 140 ? 3.103 -4.331 -11.794 1.00 96.56 140 MET A CA 1
ATOM 998 C C . MET A 1 140 ? 3.873 -5.649 -11.952 1.00 96.56 140 MET A C 1
ATOM 1000 O O . MET A 1 140 ? 3.598 -6.587 -11.203 1.00 96.56 140 MET A O 1
ATOM 1004 N N . ASP A 1 141 ? 4.861 -5.720 -12.852 1.00 97.88 141 ASP A N 1
ATOM 1005 C CA . ASP A 1 141 ? 5.653 -6.943 -13.074 1.00 97.88 141 ASP A CA 1
ATOM 1006 C C . ASP A 1 141 ? 6.354 -7.397 -11.784 1.00 97.88 141 ASP A C 1
ATOM 1008 O O . ASP A 1 141 ? 6.246 -8.555 -11.361 1.00 97.88 141 ASP A O 1
ATOM 1012 N N . VAL A 1 142 ? 7.007 -6.468 -11.079 1.00 98.00 142 VAL A N 1
ATOM 1013 C CA . VAL A 1 142 ? 7.652 -6.787 -9.800 1.00 98.00 142 VAL A CA 1
ATOM 1014 C C . VAL A 1 142 ? 6.619 -7.223 -8.754 1.00 98.00 142 VAL A C 1
ATOM 1016 O O . VAL A 1 142 ? 6.847 -8.214 -8.052 1.00 98.00 142 VAL A O 1
ATOM 1019 N N . ALA A 1 143 ? 5.466 -6.553 -8.654 1.00 96.38 143 ALA A N 1
ATOM 1020 C CA . ALA A 1 143 ? 4.409 -6.923 -7.711 1.00 96.38 143 ALA A CA 1
ATOM 1021 C C . ALA A 1 143 ? 3.859 -8.339 -7.961 1.00 96.38 143 ALA A C 1
ATOM 1023 O O . ALA A 1 143 ? 3.653 -9.097 -7.006 1.00 96.38 143 ALA A O 1
ATOM 1024 N N . GLU A 1 144 ? 3.662 -8.734 -9.221 1.00 97.38 144 GLU A N 1
ATOM 1025 C CA . GLU A 1 144 ? 3.218 -10.080 -9.595 1.00 97.38 144 GLU A CA 1
ATOM 1026 C C . GLU A 1 144 ? 4.242 -11.152 -9.210 1.00 97.38 144 GLU A C 1
ATOM 1028 O O . GLU A 1 144 ? 3.876 -12.180 -8.622 1.00 97.38 144 GLU A O 1
ATOM 1033 N N . ARG A 1 145 ? 5.533 -10.889 -9.436 1.00 98.44 145 ARG A N 1
ATOM 1034 C CA . ARG A 1 145 ? 6.625 -11.788 -9.030 1.00 98.44 145 ARG A CA 1
ATOM 1035 C C . ARG A 1 145 ? 6.709 -11.927 -7.515 1.00 98.44 145 ARG A C 1
ATOM 1037 O O . ARG A 1 145 ? 6.783 -13.047 -7.003 1.00 98.44 145 ARG A O 1
ATOM 1044 N N . VAL A 1 146 ? 6.636 -10.816 -6.778 1.00 97.81 146 VAL A N 1
ATOM 1045 C CA . VAL A 1 146 ? 6.611 -10.819 -5.306 1.00 97.81 146 VAL A CA 1
ATOM 1046 C C . VAL A 1 146 ? 5.404 -11.613 -4.797 1.00 97.81 146 VAL A C 1
ATOM 1048 O O . VAL A 1 146 ? 5.553 -12.469 -3.919 1.00 97.81 146 VAL A O 1
ATOM 1051 N N . LYS A 1 147 ? 4.215 -11.406 -5.378 1.00 96.06 147 LYS A N 1
ATOM 1052 C CA . LYS A 1 147 ? 3.005 -12.167 -5.043 1.00 96.06 147 LYS A CA 1
ATOM 1053 C C . LYS A 1 147 ? 3.186 -13.659 -5.274 1.00 96.06 147 LYS A C 1
ATOM 1055 O O . LYS A 1 147 ? 2.858 -14.438 -4.375 1.00 96.06 147 LYS A O 1
ATOM 1060 N N . ALA A 1 148 ? 3.698 -14.071 -6.430 1.00 97.38 148 ALA A N 1
ATOM 1061 C CA . ALA A 1 148 ? 3.930 -15.481 -6.734 1.00 97.38 148 ALA A CA 1
ATOM 1062 C C . ALA A 1 148 ? 4.871 -16.117 -5.697 1.00 97.38 148 ALA A C 1
ATOM 1064 O O . ALA A 1 148 ? 4.562 -17.153 -5.104 1.00 97.38 148 ALA A O 1
ATOM 1065 N N . GLN A 1 149 ? 5.976 -15.433 -5.404 1.00 98.25 149 GLN A N 1
ATOM 1066 C CA . GLN A 1 149 ? 6.985 -15.865 -4.447 1.00 98.25 149 GLN A CA 1
ATOM 1067 C C . GLN A 1 149 ? 6.465 -15.984 -3.006 1.00 98.25 149 GLN A C 1
ATOM 1069 O O . GLN A 1 149 ? 6.774 -16.961 -2.319 1.00 98.25 149 GLN A O 1
ATOM 1074 N N . LEU A 1 150 ? 5.693 -15.013 -2.522 1.00 95.94 150 LEU A N 1
ATOM 1075 C CA . LEU A 1 150 ? 5.104 -15.041 -1.180 1.00 95.94 150 LEU A CA 1
ATOM 1076 C C . LEU A 1 150 ? 3.960 -16.059 -1.078 1.00 95.94 150 LEU A C 1
ATOM 1078 O O . LEU A 1 150 ? 3.852 -16.768 -0.078 1.00 95.94 150 LEU A O 1
ATOM 1082 N N . THR A 1 151 ? 3.139 -16.190 -2.121 1.00 94.75 151 THR A N 1
ATOM 1083 C CA . THR A 1 151 ? 2.055 -17.185 -2.155 1.00 94.75 151 THR A CA 1
ATOM 1084 C C . THR A 1 151 ? 2.618 -18.603 -2.071 1.00 94.75 151 THR A C 1
ATOM 1086 O O . THR A 1 151 ? 2.122 -19.417 -1.294 1.00 94.75 151 THR A O 1
ATOM 1089 N N . ALA A 1 152 ? 3.720 -18.883 -2.777 1.00 97.00 152 ALA A N 1
ATOM 1090 C CA . ALA A 1 152 ? 4.429 -20.162 -2.686 1.00 97.00 152 ALA A CA 1
ATOM 1091 C C . ALA A 1 152 ? 4.956 -20.471 -1.269 1.00 97.00 152 ALA A C 1
ATOM 1093 O O . ALA A 1 152 ? 5.120 -21.634 -0.908 1.00 97.00 152 ALA A O 1
ATOM 1094 N N . ARG A 1 153 ? 5.180 -19.439 -0.447 1.00 95.19 153 ARG A N 1
ATOM 1095 C CA . ARG A 1 153 ? 5.596 -19.546 0.963 1.00 95.19 153 ARG A CA 1
ATOM 1096 C C . ARG A 1 153 ? 4.411 -19.606 1.939 1.00 95.19 153 ARG A C 1
ATOM 1098 O O . ARG A 1 153 ? 4.612 -19.604 3.149 1.00 95.19 153 ARG A O 1
ATOM 1105 N N . GLY A 1 154 ? 3.180 -19.672 1.429 1.00 93.50 154 GLY A N 1
ATOM 1106 C CA . GLY A 1 154 ? 1.964 -19.822 2.227 1.00 93.50 154 GLY A CA 1
ATOM 1107 C C . GLY A 1 154 ? 1.363 -18.511 2.734 1.00 93.50 154 GLY A C 1
ATOM 1108 O O . GLY A 1 154 ? 0.502 -18.556 3.609 1.00 93.50 154 GLY A O 1
ATOM 1109 N N . TYR A 1 155 ? 1.786 -17.353 2.217 1.00 92.44 155 TYR A N 1
ATOM 1110 C CA . TYR A 1 155 ? 1.126 -16.076 2.497 1.00 92.44 155 TYR A CA 1
ATOM 1111 C C . TYR A 1 155 ? -0.098 -15.870 1.597 1.00 92.44 155 TYR A C 1
ATOM 1113 O O . TYR A 1 155 ? -0.158 -16.371 0.476 1.00 92.44 155 TYR A O 1
ATOM 1121 N N . ILE A 1 156 ? -1.072 -15.095 2.073 1.00 90.00 156 ILE A N 1
ATOM 1122 C CA . ILE A 1 156 ? -2.160 -14.579 1.234 1.00 90.00 156 ILE A CA 1
ATOM 1123 C C . ILE A 1 156 ? -1.707 -13.220 0.710 1.00 90.00 156 ILE A C 1
ATOM 1125 O O . ILE A 1 156 ? -1.343 -12.367 1.516 1.00 90.00 156 ILE A O 1
ATOM 1129 N N . VAL A 1 157 ? -1.714 -13.004 -0.604 1.00 91.00 157 VAL A N 1
ATOM 1130 C CA . VAL A 1 157 ? -1.214 -11.750 -1.185 1.00 91.00 157 VAL A CA 1
ATOM 1131 C C . VAL A 1 157 ? -2.224 -11.128 -2.137 1.00 91.00 157 VAL A C 1
ATOM 1133 O O . VAL A 1 157 ? -2.639 -11.754 -3.117 1.00 91.00 157 VAL A O 1
ATOM 1136 N N . ASP A 1 158 ? -2.568 -9.874 -1.860 1.00 89.62 158 ASP A N 1
ATOM 1137 C CA . ASP A 1 158 ? -3.421 -9.046 -2.705 1.00 89.62 158 ASP A CA 1
ATOM 1138 C C . ASP A 1 158 ? -2.554 -8.022 -3.452 1.00 89.62 158 ASP A C 1
ATOM 1140 O O . ASP A 1 158 ? -1.702 -7.375 -2.845 1.00 89.62 158 ASP A O 1
ATOM 1144 N N . ILE A 1 159 ? -2.780 -7.864 -4.758 1.00 88.06 159 ILE A N 1
ATOM 1145 C CA . ILE A 1 159 ? -2.263 -6.715 -5.515 1.00 88.06 159 ILE A CA 1
ATOM 1146 C C . ILE A 1 159 ? -3.369 -5.670 -5.503 1.00 88.06 159 ILE A C 1
ATOM 1148 O O . ILE A 1 159 ? -4.514 -5.979 -5.840 1.00 88.06 159 ILE A O 1
ATOM 1152 N N . LEU A 1 160 ? -3.036 -4.465 -5.060 1.00 87.31 160 LEU A N 1
ATOM 1153 C CA . LEU A 1 160 ? -3.975 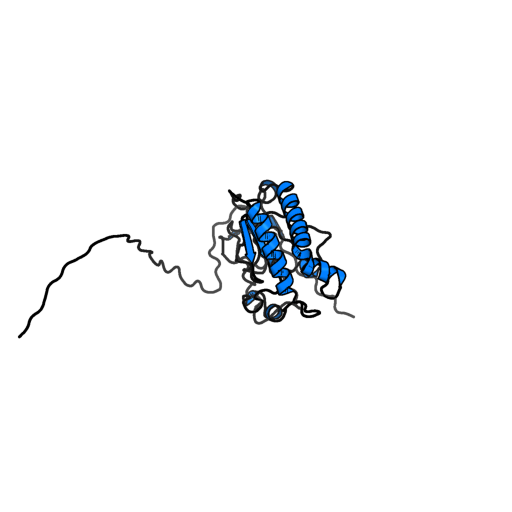-3.375 -4.858 1.00 87.31 160 LEU A CA 1
ATOM 1154 C C . LEU A 1 160 ? -3.705 -2.257 -5.871 1.00 87.31 160 LEU A C 1
ATOM 1156 O O . LEU A 1 160 ? -2.538 -1.956 -6.142 1.00 87.31 160 LEU A O 1
ATOM 1160 N N . PRO A 1 161 ? -4.756 -1.613 -6.403 1.00 86.12 161 PRO A N 1
ATOM 1161 C CA . PRO A 1 161 ? -4.607 -0.384 -7.169 1.00 86.12 161 PRO A CA 1
ATOM 1162 C C . PRO A 1 161 ? -4.204 0.784 -6.262 1.00 86.12 161 PRO A C 1
ATOM 1164 O O . PRO A 1 161 ? -4.077 0.650 -5.040 1.00 86.12 161 PRO A O 1
ATOM 1167 N N . THR A 1 162 ? -4.077 1.973 -6.854 1.00 85.00 162 THR A N 1
ATOM 1168 C CA . THR A 1 162 ? -3.899 3.239 -6.122 1.00 85.00 162 THR A CA 1
ATOM 1169 C C . THR A 1 162 ? -4.941 3.406 -5.006 1.00 85.00 162 THR A C 1
ATOM 1171 O O . THR A 1 162 ? -4.646 3.987 -3.971 1.00 85.00 162 THR A O 1
ATOM 1174 N N . THR A 1 163 ? -6.139 2.835 -5.140 1.00 84.31 163 THR A N 1
ATOM 1175 C CA . THR A 1 163 ? -7.148 2.818 -4.071 1.00 84.31 163 THR A CA 1
ATOM 1176 C C . THR A 1 163 ? -6.958 1.625 -3.127 1.00 84.31 163 THR A C 1
ATOM 1178 O O . THR A 1 163 ? -7.118 0.471 -3.529 1.00 84.31 163 THR A O 1
ATOM 1181 N N . VAL A 1 164 ? -6.704 1.889 -1.840 1.00 83.94 164 VAL A N 1
ATOM 1182 C CA . VAL A 1 164 ? -6.699 0.848 -0.795 1.00 83.94 164 VAL A CA 1
ATOM 1183 C C . VAL A 1 164 ? -8.136 0.559 -0.339 1.00 83.94 164 VAL A C 1
ATOM 1185 O O . VAL A 1 164 ? -8.872 1.504 -0.055 1.00 83.94 164 VAL A O 1
ATOM 1188 N N . PRO A 1 165 ? -8.568 -0.712 -0.217 1.00 81.69 165 PRO A N 1
ATOM 1189 C CA . PRO A 1 165 ? -9.878 -1.026 0.348 1.00 81.69 165 PRO A CA 1
ATOM 1190 C C . PRO A 1 165 ? -10.055 -0.442 1.758 1.00 81.69 165 PRO A C 1
ATOM 1192 O O . PRO A 1 165 ? -9.135 -0.471 2.573 1.00 81.69 165 PRO A O 1
ATOM 1195 N N . VAL A 1 166 ? -11.252 0.053 2.075 1.00 78.88 166 VAL A N 1
ATOM 1196 C CA . VAL A 1 166 ? -11.547 0.626 3.399 1.00 78.88 166 VAL A CA 1
ATOM 1197 C C . VAL A 1 166 ? -11.257 -0.389 4.505 1.00 78.88 166 VAL A C 1
ATOM 1199 O O . VAL A 1 166 ? -11.779 -1.506 4.494 1.00 78.88 166 VAL A O 1
ATOM 1202 N N . GLY A 1 167 ? -10.442 0.012 5.483 1.00 70.56 167 GLY A N 1
ATOM 1203 C CA . GLY A 1 167 ? -10.098 -0.841 6.619 1.00 70.56 167 GLY A CA 1
ATOM 1204 C C . GLY A 1 167 ? -9.278 -2.070 6.227 1.00 70.56 167 GLY A C 1
ATOM 1205 O O . GLY A 1 167 ? -9.377 -3.097 6.900 1.00 70.56 167 GLY A O 1
ATOM 1206 N N . TYR A 1 168 ? -8.495 -1.987 5.147 1.00 73.81 168 TYR A N 1
ATOM 1207 C CA . TYR A 1 168 ? -7.606 -3.061 4.722 1.00 73.81 168 TYR A CA 1
ATOM 1208 C C . TYR A 1 168 ? -6.598 -3.396 5.828 1.00 73.81 168 TYR A C 1
ATOM 1210 O O . TYR A 1 168 ? -5.853 -2.529 6.289 1.00 73.81 168 TYR A O 1
ATOM 1218 N N . ILE A 1 169 ? -6.599 -4.663 6.259 1.00 68.69 169 ILE A N 1
ATOM 1219 C CA . ILE A 1 169 ? -5.692 -5.186 7.283 1.00 68.69 169 ILE A CA 1
ATOM 1220 C C . ILE A 1 169 ? -4.716 -6.165 6.632 1.00 68.69 169 ILE A C 1
ATOM 1222 O O . ILE A 1 169 ? -5.118 -7.254 6.212 1.00 68.69 169 ILE A O 1
ATOM 1226 N N . ALA A 1 170 ? -3.433 -5.799 6.582 1.00 64.25 170 ALA A N 1
ATOM 1227 C CA . ALA A 1 170 ? -2.386 -6.630 5.994 1.00 64.25 170 ALA A CA 1
ATOM 1228 C C . ALA A 1 170 ? -1.030 -6.514 6.696 1.00 64.25 170 ALA A C 1
ATOM 1230 O O . ALA A 1 170 ? -0.305 -5.537 6.580 1.00 64.25 170 ALA A O 1
ATOM 1231 N N . THR A 1 171 ? -0.631 -7.607 7.336 1.00 52.50 171 THR A N 1
ATOM 1232 C CA . THR A 1 171 ? 0.644 -7.759 8.050 1.00 52.50 171 THR A CA 1
ATOM 1233 C C . THR A 1 171 ? 0.971 -6.659 9.055 1.00 52.50 171 THR A C 1
ATOM 1235 O O . THR A 1 171 ? 0.133 -5.840 9.405 1.00 52.50 171 THR A O 1
ATOM 1238 N N . GLY A 1 172 ? 2.160 -6.772 9.640 1.00 46.72 172 GLY A N 1
ATOM 1239 C CA . GLY A 1 172 ? 2.556 -6.051 10.822 1.00 46.72 172 GLY A CA 1
ATOM 1240 C C . GLY A 1 172 ? 3.978 -5.531 10.787 1.00 46.72 172 GLY A C 1
ATOM 1241 O O . GLY A 1 172 ? 4.655 -5.732 11.768 1.00 46.72 172 GLY A O 1
ATOM 1242 N N . LEU A 1 173 ? 4.413 -4.939 9.671 1.00 44.72 173 LEU A N 1
ATOM 1243 C CA . LEU A 1 173 ? 5.642 -4.122 9.505 1.00 44.72 173 LEU A CA 1
ATOM 1244 C C . LEU A 1 173 ? 6.001 -3.235 10.747 1.00 44.72 173 LEU A C 1
ATOM 1246 O O . LEU A 1 173 ? 5.148 -2.848 11.533 1.00 44.72 173 LEU A O 1
ATOM 1250 N N . ASP A 1 174 ? 7.270 -2.905 10.973 1.00 36.41 174 ASP A N 1
ATOM 1251 C CA . ASP A 1 174 ? 7.681 -1.913 11.983 1.00 36.41 174 ASP A CA 1
ATOM 1252 C C . ASP A 1 174 ? 7.908 -0.579 11.251 1.00 36.41 174 ASP A C 1
ATOM 1254 O O . ASP A 1 174 ? 8.201 -0.552 10.054 1.00 36.41 174 ASP A O 1
ATOM 1258 N N . TRP A 1 175 ? 7.763 0.538 11.964 1.00 39.59 175 TRP A N 1
ATOM 1259 C CA . TRP A 1 175 ? 8.049 1.872 11.432 1.00 39.59 175 TRP A CA 1
ATOM 1260 C C . TRP A 1 175 ? 9.552 2.048 11.157 1.00 39.59 175 TRP A C 1
ATOM 1262 O O . TRP A 1 175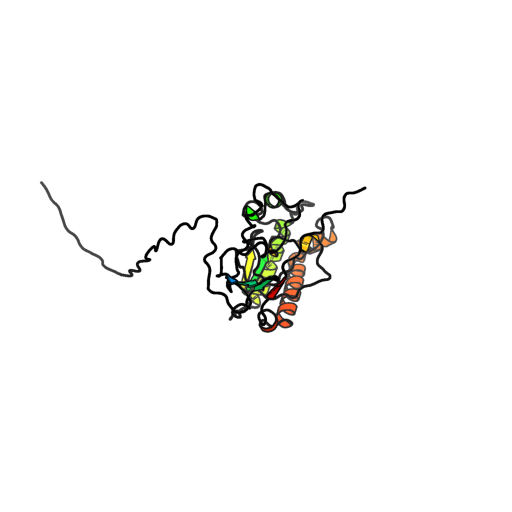 ? 10.358 1.914 12.079 1.00 39.59 175 TRP A O 1
ATOM 1272 N N . ASP A 1 176 ? 9.932 2.404 9.925 1.00 43.31 176 ASP A N 1
ATOM 1273 C CA . ASP A 1 176 ? 11.316 2.742 9.562 1.00 43.31 176 ASP A CA 1
ATOM 1274 C C . ASP A 1 176 ? 11.517 4.263 9.516 1.00 43.31 176 ASP A C 1
ATOM 1276 O O . ASP A 1 176 ? 11.131 4.939 8.572 1.00 43.31 176 ASP A O 1
ATOM 1280 N N . ALA A 1 177 ? 12.157 4.825 10.539 1.00 42.03 177 ALA A N 1
ATOM 1281 C CA . ALA A 1 177 ? 12.380 6.265 10.628 1.00 42.03 177 ALA A CA 1
ATOM 1282 C C . ALA A 1 177 ? 13.481 6.806 9.689 1.00 42.03 177 ALA A C 1
ATOM 1284 O O . ALA A 1 177 ? 13.629 8.025 9.600 1.00 42.03 177 ALA A O 1
ATOM 1285 N N . LEU A 1 178 ? 14.274 5.949 9.031 1.00 40.56 178 LEU A N 1
ATOM 1286 C CA . LEU A 1 178 ? 15.468 6.359 8.277 1.00 40.56 178 LEU A CA 1
ATOM 1287 C C . LEU A 1 178 ? 15.277 6.331 6.751 1.00 40.56 178 LEU A C 1
ATOM 1289 O O . LEU A 1 178 ? 15.981 7.062 6.055 1.00 40.56 178 LEU A O 1
ATOM 1293 N N . GLY A 1 179 ? 14.329 5.542 6.234 1.00 36.59 179 GLY A N 1
ATOM 1294 C CA . GLY A 1 179 ? 14.030 5.426 4.797 1.00 36.59 179 GLY A CA 1
ATOM 1295 C C . GLY A 1 179 ? 12.875 6.298 4.277 1.00 36.59 179 GLY A C 1
ATOM 1296 O O . GLY A 1 179 ? 12.611 6.305 3.077 1.00 36.59 179 GLY A O 1
ATOM 1297 N N . ILE A 1 180 ? 12.167 7.026 5.149 1.00 41.75 180 ILE A N 1
ATOM 1298 C CA . ILE A 1 180 ? 10.918 7.725 4.801 1.00 41.75 180 ILE A CA 1
ATOM 1299 C C . ILE A 1 180 ? 11.179 9.211 4.509 1.00 41.75 180 ILE A C 1
ATOM 1301 O O . ILE A 1 180 ? 11.547 9.988 5.393 1.00 41.75 180 ILE A O 1
ATOM 1305 N N . SER A 1 181 ? 10.941 9.641 3.267 1.00 46.25 181 SER A N 1
ATOM 1306 C CA . SER A 1 181 ? 10.964 11.064 2.906 1.00 46.25 181 SER A CA 1
ATOM 1307 C C . SER A 1 181 ? 9.717 11.800 3.419 1.00 46.25 181 SER A C 1
ATOM 1309 O O . SER A 1 181 ? 8.678 11.200 3.690 1.00 46.25 181 SER A O 1
ATOM 1311 N N . ARG A 1 182 ? 9.770 13.136 3.510 1.00 42.09 182 ARG A N 1
ATOM 1312 C CA . ARG A 1 182 ? 8.627 13.948 3.976 1.00 42.09 182 ARG A CA 1
ATOM 1313 C C . ARG A 1 182 ? 7.356 13.736 3.135 1.00 42.09 182 ARG A C 1
ATOM 1315 O O . ARG A 1 182 ? 6.263 13.725 3.689 1.00 42.09 182 ARG A O 1
ATOM 1322 N N . ASN A 1 183 ? 7.513 13.477 1.834 1.00 46.28 183 ASN A N 1
ATOM 1323 C CA . ASN A 1 183 ? 6.408 13.189 0.914 1.00 46.28 183 ASN A CA 1
ATOM 1324 C C . ASN A 1 183 ? 5.815 11.779 1.102 1.00 46.28 183 ASN A C 1
ATOM 1326 O O . ASN A 1 183 ? 4.706 11.520 0.645 1.00 46.28 183 ASN A O 1
ATOM 1330 N N . MET A 1 184 ? 6.519 10.883 1.801 1.00 46.34 184 MET A N 1
ATOM 1331 C CA . MET A 1 184 ? 6.058 9.529 2.128 1.00 46.34 184 MET A CA 1
ATOM 1332 C C . MET A 1 184 ? 5.310 9.471 3.477 1.00 46.34 184 MET A C 1
ATOM 1334 O O . MET A 1 184 ? 4.576 8.520 3.724 1.00 46.34 184 MET A O 1
ATOM 1338 N N . LEU A 1 185 ? 5.433 10.499 4.333 1.00 43.22 185 LEU A N 1
ATOM 1339 C CA . LEU A 1 185 ? 4.760 10.583 5.646 1.00 43.22 185 LEU A CA 1
ATOM 1340 C C . LEU A 1 185 ? 3.271 10.951 5.556 1.00 43.22 185 LEU A C 1
ATOM 1342 O O . LEU A 1 185 ? 2.497 10.610 6.445 1.00 43.22 185 LEU A O 1
ATOM 1346 N N . ALA A 1 186 ? 2.875 11.650 4.492 1.00 53.34 186 ALA A N 1
ATOM 1347 C CA . ALA A 1 186 ? 1.495 12.065 4.235 1.00 53.34 186 ALA A CA 1
ATOM 1348 C C . ALA A 1 186 ? 0.838 11.245 3.113 1.00 53.34 186 ALA A C 1
ATOM 1350 O O . ALA A 1 186 ? -0.195 11.648 2.571 1.00 53.34 186 ALA A O 1
ATOM 1351 N N . TYR A 1 187 ? 1.436 10.105 2.748 1.00 72.50 187 TYR A N 1
ATOM 1352 C CA . TYR A 1 187 ? 0.911 9.263 1.686 1.00 72.50 187 TYR A CA 1
ATOM 1353 C C . TYR A 1 187 ? -0.504 8.800 2.033 1.00 72.50 187 TYR A C 1
ATOM 1355 O O . TYR A 1 187 ? -0.768 8.290 3.124 1.00 72.50 187 TYR A O 1
ATOM 1363 N N . PHE A 1 188 ? -1.435 9.018 1.106 1.00 77.69 188 PHE A N 1
ATOM 1364 C CA . PHE A 1 188 ? -2.865 8.895 1.374 1.00 77.69 188 PHE A CA 1
ATOM 1365 C C . PHE A 1 188 ? -3.255 7.484 1.842 1.00 77.69 188 PHE A C 1
ATOM 1367 O O . PHE A 1 188 ? -4.128 7.349 2.696 1.00 77.69 188 PHE A O 1
ATOM 1374 N N . ALA A 1 189 ? -2.552 6.447 1.369 1.00 83.75 189 ALA A N 1
ATOM 1375 C CA . ALA A 1 189 ? -2.797 5.064 1.762 1.00 83.75 189 ALA A CA 1
ATOM 1376 C C . ALA A 1 189 ? -2.474 4.793 3.240 1.00 83.75 189 ALA A C 1
ATOM 1378 O O . ALA A 1 189 ? -2.984 3.828 3.802 1.00 83.75 189 ALA A O 1
ATOM 1379 N N . PHE A 1 190 ? -1.642 5.620 3.883 1.00 83.69 190 PHE A N 1
ATOM 1380 C CA . PHE A 1 190 ? -1.267 5.478 5.297 1.00 83.69 190 PHE A CA 1
ATOM 1381 C C . PHE A 1 190 ? -2.069 6.415 6.203 1.00 83.69 190 PHE A C 1
ATOM 1383 O O . PHE A 1 190 ? -2.115 6.223 7.419 1.00 83.69 190 PHE A O 1
ATOM 1390 N N . ASN A 1 191 ? -2.727 7.425 5.624 1.00 80.81 191 ASN A N 1
ATOM 1391 C CA . ASN A 1 191 ? -3.428 8.457 6.374 1.00 80.81 191 ASN A CA 1
ATOM 1392 C C . ASN A 1 191 ? -4.882 8.064 6.686 1.00 80.81 191 ASN A C 1
ATOM 1394 O O . ASN A 1 191 ? -5.840 8.702 6.250 1.00 80.81 191 ASN A O 1
ATOM 1398 N N . TRP A 1 192 ? -5.040 7.011 7.485 1.00 83.00 192 TRP A N 1
ATOM 1399 C CA . TRP A 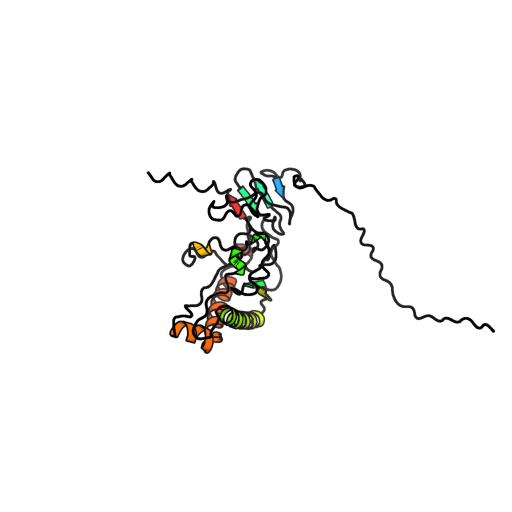1 192 ? -6.335 6.510 7.963 1.00 83.00 192 TRP A CA 1
ATOM 1400 C C . TRP A 1 192 ? -7.100 7.505 8.841 1.00 83.00 192 TRP A C 1
ATOM 1402 O O . TRP A 1 192 ? -8.317 7.413 8.966 1.00 83.00 192 TRP A O 1
ATOM 1412 N N . GLY A 1 193 ? -6.394 8.458 9.460 1.00 79.75 193 GLY A N 1
ATOM 1413 C CA . GLY A 1 193 ? -6.999 9.534 10.245 1.00 79.75 193 GLY A CA 1
ATOM 1414 C C . GLY A 1 193 ? -7.666 10.606 9.380 1.00 79.75 193 GLY A C 1
ATOM 1415 O O . GLY A 1 193 ? -8.408 11.433 9.911 1.00 79.75 193 GLY A O 1
ATOM 1416 N N . ARG A 1 194 ? -7.419 10.576 8.063 1.00 77.00 194 ARG A N 1
ATOM 1417 C CA . ARG A 1 194 ? -7.973 11.494 7.064 1.00 77.00 194 ARG A CA 1
ATOM 1418 C C . ARG A 1 194 ? -8.872 10.774 6.060 1.00 77.00 194 ARG A C 1
ATOM 1420 O O . ARG A 1 194 ? -9.969 11.247 5.795 1.00 77.00 194 ARG A O 1
ATOM 1427 N N . TYR A 1 195 ? -8.443 9.642 5.507 1.00 79.62 195 TYR A N 1
ATOM 1428 C CA . TYR A 1 195 ? -9.115 8.999 4.375 1.00 79.62 195 TYR A CA 1
ATOM 1429 C C . TYR A 1 195 ? -9.818 7.694 4.747 1.00 79.62 195 TYR A C 1
ATOM 1431 O O . TYR A 1 195 ? -9.383 6.951 5.623 1.00 79.62 195 TYR A O 1
ATOM 1439 N N . GLN A 1 196 ? -10.901 7.396 4.024 1.00 82.56 196 GLN A N 1
ATOM 1440 C CA . GLN A 1 196 ? -11.606 6.114 4.116 1.00 82.56 196 GLN A CA 1
ATOM 1441 C C . GLN A 1 196 ? -10.790 4.986 3.488 1.00 82.56 196 GLN A C 1
ATOM 1443 O O . GLN A 1 196 ? -10.629 3.919 4.080 1.00 82.56 196 GLN A O 1
ATOM 1448 N N . HIS A 1 197 ? -10.272 5.243 2.287 1.00 85.25 197 HIS A N 1
ATOM 1449 C CA . HIS A 1 197 ? -9.501 4.302 1.483 1.00 85.25 197 HIS A CA 1
ATOM 1450 C C . HIS A 1 197 ? -8.015 4.361 1.852 1.00 85.25 197 HIS A C 1
ATOM 1452 O O . HIS A 1 197 ? -7.166 4.799 1.075 1.00 85.25 197 HIS A O 1
ATOM 1458 N N . ALA A 1 198 ? -7.730 3.941 3.083 1.00 85.75 198 ALA A N 1
ATOM 1459 C CA . ALA A 1 198 ? -6.401 3.844 3.669 1.00 85.75 198 ALA A CA 1
ATOM 1460 C C . ALA A 1 198 ? -6.258 2.534 4.466 1.00 85.75 198 ALA A C 1
ATOM 1462 O O . ALA A 1 198 ? -7.247 1.911 4.870 1.00 85.75 198 ALA A O 1
ATOM 1463 N N . ALA A 1 199 ? -5.014 2.117 4.694 1.00 87.00 199 ALA A N 1
ATOM 1464 C CA . ALA A 1 199 ? -4.681 0.968 5.525 1.00 87.00 199 ALA A CA 1
ATOM 1465 C C . ALA A 1 199 ? -5.163 1.184 6.966 1.00 87.00 199 ALA A C 1
ATOM 1467 O O . ALA A 1 199 ? -5.136 2.301 7.481 1.00 87.00 199 ALA A O 1
ATOM 1468 N N . ALA A 1 200 ? -5.604 0.120 7.640 1.00 85.25 200 ALA A N 1
ATOM 1469 C CA . ALA A 1 200 ? -6.047 0.237 9.026 1.00 85.25 200 ALA A CA 1
ATOM 1470 C C . ALA A 1 200 ? -4.896 0.708 9.951 1.00 85.25 200 ALA A C 1
ATOM 1472 O O . ALA A 1 200 ? -3.738 0.408 9.678 1.00 85.25 200 ALA A O 1
ATOM 1473 N N . PRO A 1 201 ? -5.178 1.356 11.097 1.00 85.19 201 PRO A N 1
ATOM 1474 C CA . PRO A 1 201 ? -4.141 1.935 11.965 1.00 85.19 201 PRO A CA 1
ATOM 1475 C C . PRO A 1 201 ? -3.082 0.930 12.439 1.00 85.19 201 PRO A C 1
ATOM 1477 O O . PRO A 1 201 ? -1.897 1.234 12.505 1.00 85.19 201 PRO A O 1
ATOM 1480 N N . HIS A 1 202 ? -3.518 -0.293 12.753 1.00 84.88 202 HIS A N 1
ATOM 1481 C CA . HIS A 1 202 ? -2.657 -1.408 13.155 1.00 84.88 202 HIS A CA 1
ATOM 1482 C C . HIS A 1 202 ? -2.090 -2.192 11.969 1.00 84.88 202 HIS A C 1
ATOM 1484 O O . HIS A 1 202 ? -1.604 -3.302 12.160 1.00 84.88 202 HIS A O 1
ATOM 1490 N N . THR A 1 203 ? -2.202 -1.672 10.747 1.00 85.19 203 THR A N 1
ATOM 1491 C CA . THR A 1 203 ? -1.629 -2.257 9.531 1.00 85.19 203 THR A CA 1
ATOM 1492 C C . THR A 1 203 ? -0.395 -1.476 9.144 1.00 85.19 203 THR A C 1
ATOM 1494 O O . THR A 1 203 ? -0.478 -0.456 8.463 1.00 85.19 203 THR A O 1
ATOM 1497 N N . PRO A 1 204 ? 0.765 -1.929 9.601 1.00 85.00 204 PRO A N 1
ATOM 1498 C CA . PRO A 1 204 ? 2.004 -1.368 9.152 1.00 85.00 204 PRO A CA 1
ATOM 1499 C C . PRO A 1 204 ? 2.198 -1.468 7.649 1.00 85.00 204 PRO A C 1
ATOM 1501 O O . PRO A 1 204 ? 1.874 -2.474 7.014 1.00 85.00 204 PRO A O 1
ATOM 1504 N N . ALA A 1 205 ? 2.792 -0.419 7.112 1.00 84.50 205 ALA A N 1
ATOM 1505 C CA . ALA A 1 205 ? 2.977 -0.234 5.695 1.00 84.50 205 ALA A CA 1
ATOM 1506 C C . ALA A 1 205 ? 4.295 0.506 5.446 1.00 84.50 205 ALA A C 1
ATOM 1508 O O . ALA A 1 205 ? 4.771 1.257 6.298 1.00 84.50 205 ALA A O 1
ATOM 1509 N N . ALA A 1 206 ? 4.871 0.279 4.273 1.00 86.69 206 ALA A N 1
ATOM 1510 C CA . ALA A 1 206 ? 6.037 0.990 3.775 1.00 86.69 206 ALA A CA 1
ATOM 1511 C C . ALA A 1 206 ? 5.857 1.233 2.273 1.00 86.69 206 ALA A C 1
ATOM 1513 O O . ALA A 1 206 ? 5.158 0.473 1.602 1.00 86.69 206 ALA A O 1
ATOM 1514 N N . ILE A 1 207 ? 6.481 2.292 1.762 1.00 84.25 207 ILE A N 1
ATOM 1515 C CA . ILE A 1 207 ? 6.601 2.557 0.324 1.00 84.25 207 ILE A CA 1
ATOM 1516 C C . ILE A 1 207 ? 8.039 2.241 -0.055 1.00 84.25 207 ILE A C 1
ATOM 1518 O O . ILE A 1 207 ? 8.957 2.637 0.665 1.00 84.25 207 ILE A O 1
ATOM 1522 N N . LEU A 1 208 ? 8.225 1.537 -1.167 1.00 89.50 208 LEU A N 1
ATOM 1523 C CA . LEU A 1 208 ? 9.536 1.183 -1.685 1.00 89.50 208 LEU A CA 1
ATOM 1524 C C . LEU A 1 208 ? 9.730 1.808 -3.064 1.00 89.50 208 LEU A C 1
ATOM 1526 O O . LEU A 1 208 ? 9.087 1.393 -4.022 1.00 89.50 208 LEU A O 1
ATOM 1530 N N . GLU A 1 209 ? 10.658 2.754 -3.151 1.00 89.12 209 GLU A N 1
ATOM 1531 C CA . GLU A 1 209 ? 11.187 3.246 -4.423 1.00 89.12 209 GLU A CA 1
ATOM 1532 C C . GLU A 1 209 ? 12.303 2.297 -4.874 1.00 89.12 209 GLU A C 1
ATOM 1534 O O . GLU A 1 209 ? 13.303 2.133 -4.171 1.00 89.12 209 GLU A O 1
ATOM 1539 N N . MET A 1 210 ? 12.117 1.618 -6.008 1.00 92.62 210 MET A N 1
ATOM 1540 C CA . MET A 1 210 ? 13.009 0.527 -6.433 1.00 92.62 210 MET A CA 1
ATOM 1541 C C . MET A 1 210 ? 14.275 1.005 -7.160 1.00 92.62 210 MET A C 1
ATOM 1543 O O . MET A 1 210 ? 15.255 0.264 -7.221 1.00 92.62 210 MET A O 1
ATOM 1547 N N . GLY A 1 211 ? 14.269 2.232 -7.686 1.00 91.75 211 GLY A N 1
ATOM 1548 C CA . GLY A 1 211 ? 15.370 2.824 -8.447 1.00 91.75 211 GLY A CA 1
ATOM 1549 C C . GLY A 1 211 ? 14.887 3.959 -9.352 1.00 91.75 211 GLY A C 1
ATOM 1550 O O . GLY A 1 211 ? 13.711 4.322 -9.331 1.00 91.75 211 GLY A O 1
ATOM 1551 N N . PHE A 1 212 ? 15.782 4.524 -10.165 1.00 93.44 212 PHE A N 1
ATOM 1552 C CA . PHE A 1 212 ? 15.438 5.578 -11.124 1.00 93.44 212 PHE A CA 1
ATOM 1553 C C . PHE A 1 212 ? 15.307 5.028 -12.548 1.00 93.44 212 PHE A C 1
ATOM 1555 O O . PHE A 1 212 ? 16.290 4.572 -13.120 1.00 93.44 212 PHE A O 1
ATOM 1562 N N . LEU A 1 213 ? 14.138 5.172 -13.191 1.00 92.12 213 LEU A N 1
ATOM 1563 C CA . LEU A 1 213 ? 13.969 4.765 -14.600 1.00 92.12 213 LEU A CA 1
ATOM 1564 C C . LEU A 1 213 ? 14.932 5.480 -15.561 1.00 92.12 213 LEU A C 1
ATOM 1566 O O . LEU A 1 213 ? 15.356 4.902 -16.558 1.00 92.12 213 LEU A O 1
ATOM 1570 N N . SER A 1 214 ? 15.313 6.722 -15.255 1.00 91.38 214 SER A N 1
ATOM 1571 C CA . SER A 1 214 ? 16.272 7.499 -16.049 1.00 91.38 214 SER A CA 1
ATOM 1572 C C . SER A 1 214 ? 17.726 7.047 -15.889 1.00 91.38 214 SER A C 1
ATOM 1574 O O . SER A 1 214 ? 18.592 7.510 -16.631 1.00 91.38 214 SER A O 1
ATOM 1576 N N . ASN A 1 215 ? 18.016 6.163 -14.932 1.00 95.19 215 ASN A N 1
ATOM 1577 C CA . ASN A 1 215 ? 19.324 5.554 -14.762 1.00 95.19 215 ASN A CA 1
ATOM 1578 C C . ASN A 1 215 ? 19.345 4.188 -15.459 1.00 95.19 215 ASN A C 1
ATOM 1580 O O . ASN A 1 215 ? 18.535 3.318 -15.155 1.00 95.19 215 ASN A O 1
ATOM 1584 N N . ASP A 1 216 ? 20.283 3.993 -16.385 1.00 95.31 216 ASP A N 1
ATOM 1585 C CA . ASP A 1 216 ? 20.358 2.761 -17.179 1.00 95.31 216 ASP A CA 1
ATOM 1586 C C . ASP A 1 216 ? 20.626 1.511 -16.329 1.00 95.31 216 ASP A C 1
ATOM 1588 O O . ASP A 1 216 ? 20.049 0.463 -16.601 1.00 95.31 216 ASP A O 1
ATOM 1592 N N . TYR A 1 217 ? 21.434 1.619 -15.269 1.00 94.50 217 TYR A N 1
ATOM 1593 C CA . TYR A 1 217 ? 21.726 0.488 -14.382 1.00 94.50 217 TYR A CA 1
ATOM 1594 C C . TYR A 1 217 ? 20.515 0.097 -13.533 1.00 94.50 217 TYR A C 1
ATOM 1596 O O . TYR A 1 217 ? 20.217 -1.090 -13.395 1.00 94.50 217 TYR A O 1
ATOM 1604 N N . ASP A 1 218 ? 19.809 1.083 -12.974 1.00 96.44 218 ASP A N 1
ATOM 1605 C CA . ASP A 1 218 ? 18.601 0.824 -12.187 1.00 96.44 218 ASP A CA 1
ATOM 1606 C C . ASP A 1 218 ? 17.494 0.256 -13.084 1.00 96.44 218 ASP A C 1
ATOM 1608 O O . ASP A 1 218 ? 16.817 -0.700 -12.706 1.00 96.44 218 ASP A O 1
ATOM 1612 N N . ARG A 1 219 ? 17.334 0.797 -14.300 1.00 95.31 219 ARG A N 1
ATOM 1613 C CA . ARG A 1 219 ? 16.356 0.307 -15.277 1.00 95.31 219 ARG A CA 1
ATOM 1614 C C . ARG A 1 219 ? 16.657 -1.128 -15.708 1.00 95.31 219 ARG A C 1
ATOM 1616 O O . ARG A 1 219 ? 15.746 -1.946 -15.670 1.00 95.31 219 ARG A O 1
ATOM 1623 N N . GLU A 1 220 ? 17.910 -1.468 -16.019 1.00 95.06 220 GLU A N 1
ATOM 1624 C CA . GLU A 1 220 ? 18.320 -2.857 -16.302 1.00 95.06 220 GLU A CA 1
ATOM 1625 C C . GLU A 1 220 ? 17.986 -3.783 -15.118 1.00 95.06 220 GLU A C 1
ATOM 1627 O O . GLU A 1 220 ? 17.475 -4.889 -15.295 1.00 95.06 220 GLU A O 1
ATOM 1632 N N . LEU A 1 221 ? 18.239 -3.338 -13.882 1.00 94.44 221 LEU A N 1
ATOM 1633 C CA . LEU A 1 221 ? 17.941 -4.131 -12.692 1.00 94.44 221 LEU A CA 1
ATOM 1634 C C . LEU A 1 221 ? 16.432 -4.378 -12.523 1.00 94.44 221 LEU A C 1
ATOM 1636 O O . LEU A 1 221 ? 16.028 -5.506 -12.240 1.00 94.44 221 LEU A O 1
ATOM 1640 N N . MET A 1 222 ? 15.610 -3.342 -12.686 1.00 95.94 222 MET A N 1
ATOM 1641 C CA . MET A 1 222 ? 14.161 -3.423 -12.485 1.00 95.94 222 MET A CA 1
ATOM 1642 C C . MET A 1 222 ? 13.430 -4.127 -13.632 1.00 95.94 222 MET A C 1
ATOM 1644 O O . MET A 1 222 ? 12.431 -4.788 -13.373 1.00 95.94 222 MET A O 1
ATOM 1648 N N . VAL A 1 223 ? 13.920 -4.010 -14.869 1.00 95.00 223 VAL A N 1
ATOM 1649 C CA . VAL A 1 223 ? 13.271 -4.566 -16.068 1.00 95.00 223 VAL A CA 1
ATOM 1650 C C . VAL A 1 223 ? 13.829 -5.949 -16.403 1.00 95.00 223 VAL A C 1
ATOM 1652 O O . VAL A 1 223 ? 13.092 -6.933 -16.426 1.00 95.00 223 VAL A O 1
ATOM 1655 N N . ASP A 1 224 ? 15.143 -6.062 -16.604 1.00 95.81 224 ASP A N 1
ATOM 1656 C CA . ASP A 1 224 ? 15.760 -7.301 -17.097 1.00 95.81 224 ASP A CA 1
ATOM 1657 C C . ASP A 1 224 ? 16.057 -8.301 -15.972 1.00 95.81 224 ASP A C 1
ATOM 1659 O O . ASP A 1 224 ? 16.172 -9.508 -16.203 1.00 95.81 224 ASP A O 1
ATOM 1663 N N . LYS A 1 225 ? 16.181 -7.814 -14.730 1.00 96.81 225 LYS A N 1
ATOM 1664 C CA . LYS A 1 225 ? 16.500 -8.618 -13.536 1.00 96.81 225 LYS A CA 1
ATOM 1665 C C . LYS A 1 225 ? 15.409 -8.529 -12.464 1.00 96.81 225 LYS A C 1
ATOM 1667 O O . LYS A 1 225 ? 15.691 -8.729 -11.278 1.00 96.81 225 LYS A O 1
ATOM 1672 N N . ALA A 1 226 ? 14.162 -8.313 -12.885 1.00 96.62 226 ALA A N 1
ATOM 1673 C CA . ALA A 1 226 ? 12.994 -8.151 -12.017 1.00 96.62 226 ALA A CA 1
ATOM 1674 C C . ALA A 1 226 ? 12.825 -9.281 -10.979 1.00 96.62 226 ALA A C 1
ATOM 1676 O O . ALA A 1 226 ? 12.430 -9.025 -9.842 1.00 96.62 226 ALA A O 1
ATOM 1677 N N . ASP A 1 227 ? 13.194 -10.528 -11.303 1.00 97.75 227 ASP A N 1
ATOM 1678 C CA . ASP A 1 227 ? 13.174 -11.640 -10.336 1.00 97.75 227 ASP A CA 1
ATOM 1679 C C . ASP A 1 227 ? 14.118 -11.421 -9.149 1.00 97.75 227 ASP A C 1
ATOM 1681 O O . ASP A 1 227 ? 13.793 -11.788 -8.015 1.00 97.75 227 ASP A O 1
ATOM 1685 N N . GLY A 1 228 ? 15.286 -10.822 -9.386 1.00 96.50 228 GLY A N 1
ATOM 1686 C CA . GLY A 1 228 ? 16.245 -10.478 -8.340 1.00 96.50 228 GLY A CA 1
ATOM 1687 C C . GLY A 1 228 ? 15.697 -9.393 -7.417 1.00 96.50 228 GLY A C 1
ATOM 1688 O O . GLY A 1 228 ? 15.757 -9.544 -6.195 1.00 96.50 228 GLY A O 1
ATOM 1689 N N . VAL A 1 229 ? 15.087 -8.355 -7.996 1.00 97.12 229 VAL A N 1
ATOM 1690 C CA . VAL A 1 229 ? 14.405 -7.283 -7.253 1.00 97.12 229 VAL A CA 1
ATOM 1691 C C . VAL A 1 229 ? 13.263 -7.856 -6.417 1.00 97.12 229 VAL A C 1
ATOM 1693 O O . VAL A 1 229 ? 13.234 -7.672 -5.199 1.00 97.12 229 VAL A O 1
ATOM 1696 N N . ALA A 1 230 ? 12.380 -8.646 -7.031 1.00 97.88 230 ALA A N 1
ATOM 1697 C CA . ALA A 1 230 ? 11.280 -9.306 -6.340 1.00 97.88 230 ALA A CA 1
ATOM 1698 C C . ALA A 1 230 ? 11.783 -10.197 -5.195 1.00 97.88 230 ALA A C 1
ATOM 1700 O O . ALA A 1 230 ? 11.253 -10.148 -4.088 1.00 97.88 230 ALA A O 1
ATOM 1701 N N . THR A 1 231 ? 12.849 -10.967 -5.418 1.00 97.94 231 THR A N 1
ATOM 1702 C CA . THR A 1 231 ? 13.453 -11.816 -4.381 1.00 97.94 231 THR A CA 1
ATOM 1703 C C . THR A 1 231 ? 13.992 -10.991 -3.212 1.00 97.94 231 THR A C 1
ATOM 1705 O O . THR A 1 231 ? 13.793 -11.369 -2.057 1.00 97.94 231 THR A O 1
ATOM 1708 N N . ALA A 1 232 ? 14.634 -9.850 -3.474 1.00 96.75 232 ALA A N 1
ATOM 1709 C CA . ALA A 1 232 ? 15.119 -8.955 -2.425 1.00 96.75 232 ALA A CA 1
ATOM 1710 C C . ALA A 1 232 ? 13.965 -8.394 -1.576 1.00 96.75 232 ALA A C 1
ATOM 1712 O O . ALA A 1 232 ? 14.035 -8.432 -0.344 1.00 96.75 232 ALA A O 1
ATOM 1713 N N . ILE A 1 233 ? 12.875 -7.967 -2.221 1.00 96.56 233 ILE A N 1
ATOM 1714 C CA . ILE A 1 233 ? 11.657 -7.488 -1.550 1.00 96.56 233 ILE A CA 1
ATOM 1715 C C . ILE A 1 233 ? 11.054 -8.592 -0.680 1.00 96.56 233 ILE A C 1
ATOM 1717 O O . ILE A 1 233 ? 10.779 -8.386 0.503 1.00 96.56 233 ILE A O 1
ATOM 1721 N N . VAL A 1 234 ? 10.895 -9.791 -1.243 1.00 97.06 234 VAL A N 1
ATOM 1722 C CA . VAL A 1 234 ? 10.355 -10.955 -0.535 1.00 97.06 234 VAL A CA 1
ATOM 1723 C C . VAL A 1 234 ? 11.196 -11.284 0.695 1.00 97.06 234 VAL A C 1
ATOM 1725 O O . VAL A 1 234 ? 10.635 -11.497 1.767 1.00 97.06 234 VAL A O 1
ATOM 1728 N N . ASN A 1 235 ? 12.524 -11.279 0.574 1.00 95.75 235 ASN A N 1
ATOM 1729 C CA . ASN A 1 235 ? 13.424 -11.548 1.693 1.00 95.75 235 ASN A CA 1
ATOM 1730 C C . ASN A 1 235 ? 13.271 -10.508 2.813 1.00 95.75 235 ASN A C 1
ATOM 1732 O O . ASN A 1 235 ? 13.236 -10.881 3.986 1.00 95.75 235 ASN A O 1
ATOM 1736 N N . GLY A 1 236 ? 13.137 -9.224 2.464 1.00 94.44 236 GLY A N 1
ATOM 1737 C CA . GLY A 1 236 ? 12.873 -8.155 3.429 1.00 94.44 236 GLY A CA 1
ATOM 1738 C C . GLY A 1 236 ? 11.547 -8.354 4.166 1.00 94.44 236 GLY A C 1
ATOM 1739 O O . GLY A 1 236 ? 11.513 -8.325 5.396 1.00 94.44 236 GLY A O 1
ATOM 1740 N N . ILE A 1 237 ? 10.472 -8.648 3.427 1.00 92.75 237 ILE A N 1
ATOM 1741 C CA . ILE A 1 237 ? 9.150 -8.937 3.998 1.00 92.75 237 ILE A CA 1
ATOM 1742 C C . ILE A 1 237 ? 9.203 -10.174 4.901 1.00 92.75 237 ILE A C 1
ATOM 1744 O O . ILE A 1 237 ? 8.689 -10.139 6.013 1.00 92.75 237 ILE A O 1
ATOM 1748 N N . GLN A 1 238 ? 9.824 -11.271 4.468 1.00 92.38 238 GLN A N 1
ATOM 1749 C CA . GLN A 1 238 ? 9.916 -12.488 5.280 1.00 92.38 238 GLN A CA 1
ATOM 1750 C C . GLN A 1 238 ? 10.674 -12.245 6.578 1.00 92.38 238 GLN A C 1
ATOM 1752 O O . GLN A 1 238 ? 10.141 -12.532 7.648 1.00 92.38 238 GLN A O 1
ATOM 1757 N N . ARG A 1 239 ? 11.867 -11.647 6.486 1.00 91.81 239 ARG A N 1
ATOM 1758 C CA . ARG A 1 239 ? 12.676 -11.294 7.654 1.00 91.81 239 ARG A CA 1
ATOM 1759 C C . ARG A 1 239 ? 11.863 -10.479 8.648 1.00 91.81 239 ARG A C 1
ATOM 1761 O O . ARG A 1 239 ? 11.837 -10.791 9.833 1.00 91.81 239 ARG A O 1
ATOM 1768 N N . PHE A 1 240 ? 11.157 -9.476 8.142 1.00 89.56 240 PHE A N 1
ATOM 1769 C CA . PHE A 1 240 ? 10.274 -8.665 8.948 1.00 89.56 240 PHE A CA 1
ATOM 1770 C C . PHE A 1 240 ? 9.210 -9.516 9.675 1.00 89.56 240 PHE A C 1
ATOM 1772 O O . PHE A 1 240 ? 9.024 -9.411 10.888 1.00 89.56 240 PHE A O 1
ATOM 1779 N N . LEU A 1 241 ? 8.495 -10.374 8.942 1.00 87.88 241 LEU A N 1
ATOM 1780 C CA . LEU A 1 241 ? 7.408 -11.178 9.505 1.00 87.88 241 LEU A CA 1
ATOM 1781 C C . LEU A 1 241 ? 7.907 -12.222 10.512 1.00 87.88 241 LEU A C 1
ATOM 1783 O O . LEU A 1 241 ? 7.152 -12.569 11.427 1.00 87.88 241 LEU A O 1
ATOM 1787 N N . ASP A 1 242 ? 9.139 -12.694 10.356 1.00 87.75 242 ASP A N 1
ATOM 1788 C CA . ASP A 1 242 ? 9.790 -13.637 11.261 1.00 87.75 242 ASP A CA 1
ATOM 1789 C C . ASP A 1 242 ? 10.273 -12.947 12.547 1.00 87.75 242 ASP A C 1
ATOM 1791 O O . ASP A 1 242 ? 10.065 -13.469 13.643 1.00 87.75 242 ASP A O 1
ATOM 1795 N N . GLU A 1 243 ? 10.853 -11.748 12.435 1.00 89.19 243 GLU A N 1
ATOM 1796 C CA . GLU A 1 243 ? 11.362 -10.969 13.573 1.00 89.19 243 GLU A CA 1
ATOM 1797 C C . GLU A 1 243 ? 10.241 -10.274 14.368 1.00 89.19 243 GLU A C 1
ATOM 1799 O O . GLU A 1 243 ? 10.388 -10.025 15.569 1.00 89.19 243 GLU A O 1
ATOM 1804 N N . VAL A 1 244 ? 9.096 -9.991 13.733 1.00 85.44 244 VAL A N 1
ATOM 1805 C CA . VAL A 1 244 ? 7.966 -9.297 14.365 1.00 85.44 244 VAL A CA 1
ATOM 1806 C C . VAL A 1 244 ? 6.732 -10.208 14.450 1.00 85.44 244 VAL A C 1
ATOM 1808 O O . VAL A 1 244 ? 5.958 -10.374 13.488 1.00 85.44 244 VAL A O 1
ATOM 1811 N N . PRO A 1 245 ? 6.495 -10.821 15.627 1.00 83.94 245 PRO A N 1
ATOM 1812 C CA . PRO A 1 245 ? 5.334 -11.669 15.839 1.00 83.94 245 PRO A CA 1
ATOM 1813 C C . PRO A 1 245 ? 4.057 -10.829 15.895 1.00 83.94 245 PRO A C 1
ATOM 1815 O O . PRO A 1 245 ? 4.049 -9.720 16.425 1.00 83.94 245 PRO A O 1
ATOM 1818 N N . ARG A 1 246 ? 2.933 -11.395 15.430 1.00 82.25 246 ARG A N 1
ATOM 1819 C CA . ARG A 1 246 ? 1.603 -10.748 15.471 1.00 82.25 246 ARG A CA 1
ATOM 1820 C C . ARG A 1 246 ? 1.243 -10.180 16.848 1.00 82.25 246 ARG A C 1
ATOM 1822 O O . ARG A 1 246 ? 0.604 -9.140 16.920 1.00 82.25 246 ARG A O 1
ATOM 1829 N N . SER A 1 247 ? 1.676 -10.841 17.922 1.00 82.62 247 SER A N 1
ATOM 1830 C CA . SER A 1 247 ? 1.465 -10.386 19.300 1.00 82.62 247 SER A CA 1
ATOM 1831 C C . SER A 1 247 ? 2.140 -9.053 19.615 1.00 82.62 247 SER A C 1
ATOM 1833 O O . SER A 1 247 ? 1.633 -8.323 20.454 1.00 82.62 247 SER A O 1
ATOM 1835 N N . LYS A 1 248 ? 3.254 -8.721 18.953 1.00 83.00 248 LYS A N 1
ATOM 1836 C CA . LYS A 1 248 ? 3.918 -7.419 19.084 1.00 83.00 248 LYS A CA 1
ATOM 1837 C C . LYS A 1 248 ? 3.134 -6.326 18.349 1.00 83.00 248 LYS A C 1
ATOM 1839 O O . LYS A 1 248 ? 2.986 -5.233 18.872 1.00 83.00 248 LYS A O 1
ATOM 1844 N N . ILE A 1 249 ? 2.581 -6.646 17.180 1.00 76.50 249 ILE A N 1
ATOM 1845 C CA . ILE A 1 249 ? 1.876 -5.697 16.296 1.00 76.50 249 ILE A CA 1
ATOM 1846 C C . ILE A 1 249 ? 0.472 -5.372 16.810 1.00 76.50 249 ILE A C 1
ATOM 1848 O O . ILE A 1 249 ? 0.048 -4.222 16.837 1.00 76.50 249 ILE A O 1
ATOM 1852 N N . PHE A 1 250 ? -0.264 -6.408 17.210 1.00 81.69 250 PHE A N 1
ATOM 1853 C CA . PHE A 1 250 ? -1.668 -6.324 17.613 1.00 81.69 250 PHE A CA 1
ATOM 1854 C C . PHE A 1 250 ? -1.846 -6.480 19.132 1.00 81.69 250 PHE A C 1
ATOM 1856 O O . PHE A 1 250 ? -2.947 -6.759 19.604 1.00 81.69 250 PHE A O 1
ATOM 1863 N N . GLY A 1 251 ? -0.759 -6.376 19.903 1.00 81.44 251 GLY A N 1
ATOM 1864 C CA . GLY A 1 251 ? -0.769 -6.606 21.351 1.00 81.44 251 GLY A CA 1
ATOM 1865 C C . GLY A 1 251 ? -1.431 -5.487 22.147 1.00 81.44 251 GLY A C 1
ATOM 1866 O O . GLY A 1 251 ? -2.053 -5.759 23.180 1.00 81.44 251 GLY A O 1
ATOM 1867 N N . GLU A 1 252 ? -1.356 -4.264 21.619 1.00 85.19 252 GLU A N 1
ATOM 1868 C CA . GLU A 1 252 ? -1.669 -3.026 22.327 1.00 85.19 252 GLU A CA 1
ATOM 1869 C C . GLU A 1 252 ? -2.647 -2.133 21.556 1.00 85.19 252 GLU A C 1
ATOM 1871 O O . GLU A 1 252 ? -2.743 -2.161 20.322 1.00 85.19 252 GLU A O 1
ATOM 1876 N N . ASP A 1 253 ? -3.383 -1.320 22.310 1.00 88.75 253 ASP A N 1
ATOM 1877 C CA . ASP A 1 253 ? -4.163 -0.223 21.745 1.00 88.75 253 ASP A CA 1
ATOM 1878 C C . ASP A 1 253 ? -3.220 0.835 21.165 1.00 88.75 253 ASP A C 1
ATOM 1880 O O . ASP A 1 253 ? -2.179 1.143 21.750 1.00 88.75 253 ASP A O 1
ATOM 1884 N N . LEU A 1 254 ? -3.623 1.471 20.067 1.00 86.69 254 LEU A N 1
ATOM 1885 C CA . LEU A 1 254 ? -2.933 2.665 19.585 1.00 86.69 254 LEU A CA 1
ATOM 1886 C C . LEU A 1 254 ? -3.551 3.890 20.241 1.00 86.69 254 LEU A C 1
ATOM 1888 O O . LEU A 1 254 ? -4.770 4.050 20.245 1.00 86.69 254 LEU A O 1
ATOM 1892 N N . VAL A 1 255 ? -2.715 4.776 20.773 1.00 85.19 255 VAL A N 1
ATOM 1893 C CA . VAL A 1 255 ? -3.147 6.082 21.276 1.00 85.19 255 VAL A CA 1
ATOM 1894 C C . VAL A 1 255 ? -2.606 7.140 20.334 1.00 85.19 255 VAL A C 1
ATOM 1896 O O . VAL A 1 255 ? -1.400 7.358 20.254 1.00 85.19 255 VAL A O 1
ATOM 1899 N N . VAL A 1 256 ? -3.514 7.785 19.615 1.00 80.31 256 VAL A N 1
ATOM 1900 C CA . VAL A 1 256 ? -3.195 8.804 18.621 1.00 80.31 256 VAL A CA 1
ATOM 1901 C C . VAL A 1 256 ? -3.537 10.146 19.249 1.00 80.31 256 VAL A C 1
ATOM 1903 O O . VAL A 1 256 ? -4.722 10.441 19.434 1.00 80.31 256 VAL A O 1
ATOM 1906 N N . PRO A 1 257 ? -2.535 10.943 19.654 1.00 73.75 257 PRO A N 1
ATOM 1907 C CA . PRO A 1 257 ? -2.802 12.247 20.234 1.00 73.75 257 PRO A CA 1
ATOM 1908 C C . PRO A 1 257 ? -3.505 13.126 19.200 1.00 73.75 257 PRO A C 1
ATOM 1910 O O . PRO A 1 257 ? -3.228 13.026 18.005 1.00 73.75 257 PRO A O 1
ATOM 1913 N N . GLN A 1 258 ? -4.389 14.015 19.651 1.00 66.06 258 GLN A N 1
ATOM 1914 C CA . GLN A 1 258 ? -4.838 15.089 18.768 1.00 66.06 258 GLN A CA 1
ATOM 1915 C C . GLN A 1 258 ? -3.625 15.946 18.401 1.00 66.06 258 GLN A C 1
ATOM 1917 O O . GLN A 1 258 ? -2.969 16.505 19.289 1.00 66.06 258 GLN A O 1
ATOM 1922 N N . GLN A 1 259 ? -3.300 16.036 17.110 1.00 58.56 259 GLN A N 1
ATOM 1923 C CA . GLN A 1 259 ? -2.277 16.974 16.670 1.00 58.56 259 GLN A CA 1
ATOM 1924 C C . GLN A 1 259 ? -2.832 18.387 16.857 1.00 58.56 259 GLN A C 1
ATOM 1926 O O . GLN A 1 259 ? -3.862 18.738 16.291 1.00 58.56 259 GLN A O 1
ATOM 1931 N N . ARG A 1 260 ? -2.160 19.200 17.682 1.00 47.16 260 ARG A N 1
ATOM 1932 C CA . ARG A 1 260 ? -2.389 20.649 17.677 1.00 47.16 260 ARG A CA 1
ATOM 1933 C C . ARG A 1 260 ? -1.948 21.168 16.310 1.00 47.16 260 ARG A C 1
ATOM 1935 O O . ARG A 1 260 ? -0.870 20.778 15.864 1.00 47.16 260 ARG A O 1
ATOM 1942 N N . GLY A 1 261 ? -2.777 22.003 15.689 1.00 45.59 261 GLY A N 1
ATOM 1943 C CA . GLY A 1 261 ? -2.569 22.521 14.342 1.00 45.59 261 GLY A CA 1
ATOM 1944 C C . GLY A 1 261 ? -1.166 23.022 14.049 1.00 45.59 261 GLY A C 1
ATOM 1945 O O . GLY A 1 261 ? -0.423 23.433 14.948 1.00 45.59 261 GLY A O 1
ATOM 1946 N N . PHE A 1 262 ? -0.816 22.994 12.764 1.00 35.75 262 PHE A N 1
ATOM 1947 C CA . PHE A 1 262 ? 0.401 23.617 12.266 1.00 35.75 262 PHE A CA 1
ATOM 1948 C C . PHE A 1 262 ? 0.478 25.054 12.805 1.00 35.75 262 PHE A C 1
ATOM 1950 O O . PHE A 1 262 ? -0.492 25.804 12.661 1.00 35.75 262 PHE A O 1
ATOM 1957 N N . PRO A 1 263 ? 1.583 25.464 13.456 1.00 36.31 263 PRO A N 1
ATOM 1958 C CA . PRO A 1 263 ? 1.752 26.865 13.801 1.00 36.31 263 PRO A CA 1
ATOM 1959 C C . PRO A 1 263 ? 1.655 27.674 12.506 1.00 36.31 263 PRO A C 1
ATOM 1961 O O . PRO A 1 263 ? 2.374 27.379 11.550 1.00 36.31 263 PRO A O 1
ATOM 1964 N N . SER A 1 264 ? 0.750 28.660 12.465 1.00 34.81 264 SER A N 1
ATOM 1965 C CA . SER A 1 264 ? 0.634 29.570 11.324 1.00 34.81 264 SER A CA 1
ATOM 1966 C C . SER A 1 264 ? 2.027 30.071 10.941 1.00 34.81 264 SER A C 1
ATOM 1968 O O . SER A 1 264 ? 2.766 30.493 11.841 1.00 34.81 264 SER A O 1
ATOM 1970 N N . PRO A 1 265 ? 2.406 30.056 9.649 1.00 38.97 265 PRO A N 1
ATOM 1971 C CA . PRO A 1 265 ? 3.642 30.686 9.223 1.00 38.97 265 PRO A CA 1
ATOM 1972 C C . PRO A 1 265 ? 3.629 32.128 9.722 1.00 38.97 265 PRO A C 1
ATOM 1974 O O . PRO A 1 265 ? 2.676 32.869 9.465 1.00 38.97 265 PRO A O 1
ATOM 1977 N N . SER A 1 266 ? 4.658 32.519 10.471 1.00 35.56 266 SER A N 1
ATOM 1978 C CA . SER A 1 266 ? 4.856 33.913 10.855 1.00 35.56 266 SER A CA 1
ATOM 1979 C C . SER A 1 266 ? 4.743 34.778 9.594 1.00 35.56 266 SER A C 1
ATOM 1981 O O . SER A 1 266 ? 5.334 34.402 8.573 1.00 35.56 266 SER A O 1
ATOM 1983 N N . PRO A 1 267 ? 4.014 35.910 9.617 1.00 38.34 267 PRO A N 1
ATOM 1984 C CA . PRO A 1 267 ? 4.002 36.826 8.487 1.00 38.34 267 PRO A CA 1
ATOM 1985 C C . PRO A 1 267 ? 5.450 37.149 8.126 1.00 38.34 267 PRO A C 1
ATOM 1987 O O . PRO A 1 267 ? 6.213 37.584 8.990 1.00 38.34 267 PRO A O 1
ATOM 1990 N N . ARG A 1 268 ? 5.851 36.873 6.880 1.00 45.00 268 ARG A N 1
ATOM 1991 C CA . ARG A 1 268 ? 7.157 37.308 6.382 1.00 45.00 268 ARG A CA 1
ATOM 1992 C C . ARG A 1 268 ? 7.173 38.836 6.442 1.00 45.00 268 ARG A C 1
ATOM 1994 O O . ARG A 1 268 ? 6.460 39.476 5.674 1.00 45.00 268 ARG A O 1
ATOM 2001 N N . THR A 1 269 ? 7.915 39.376 7.406 1.00 52.28 269 THR A N 1
ATOM 2002 C CA . THR A 1 269 ? 8.321 40.786 7.482 1.00 52.28 269 THR A CA 1
ATOM 2003 C C . THR A 1 269 ? 9.424 41.069 6.483 1.00 52.28 269 THR A C 1
ATOM 2005 O O . THR A 1 269 ? 10.316 40.193 6.376 1.00 52.28 269 THR A O 1
#